Protein 3L7H (pdb70)

B-factor: mean 30.07, std 18.2, range [2.0, 117.47]

Structure (mmCIF, N/CA/C/O backbone):
data_3L7H
#
_entry.id   3L7H
#
_cell.length_a   56.218
_cell.length_b   58.693
_cell.length_c   65.095
_cell.angle_alpha   90.00
_cell.angle_beta   101.80
_cell.angle_gamma   90.00
#
_symmetry.space_group_name_H-M   'P 1 21 1'
#
loop_
_entity.id
_entity.type
_entity.pdbx_description
1 polymer RE64145p
2 water water
#
loop_
_atom_site.group_PDB
_atom_site.id
_atom_site.type_symbol
_atom_site.label_atom_id
_atom_site.label_alt_id
_atom_site.label_comp_id
_atom_site.label_asym_id
_atom_site.label_entity_id
_atom_site.label_seq_id
_atom_site.pdbx_PDB_ins_code
_atom_site.Cartn_x
_atom_site.Cartn_y
_atom_site.Cartn_z
_atom_site.occupancy
_atom_site.B_iso_or_equiv
_atom_site.auth_seq_id
_atom_site.auth_comp_id
_atom_site.auth_asym_id
_atom_site.auth_atom_id
_atom_site.pdbx_PDB_model_num
ATOM 1 N N . LEU A 1 9 ? 35.619 11.988 58.463 1.00 46.03 9 LEU A N 1
ATOM 2 C CA . LEU A 1 9 ? 34.604 11.415 59.425 1.00 72.42 9 LEU A CA 1
ATOM 3 C C . LEU A 1 9 ? 35.229 10.644 60.583 1.00 77.83 9 LEU A C 1
ATOM 4 O O . LEU A 1 9 ? 34.930 10.912 61.741 1.00 65.72 9 LEU A O 1
ATOM 9 N N . LYS A 1 10 ? 36.067 9.662 60.276 1.00 89.28 10 LYS A N 1
ATOM 10 C CA . LYS A 1 10 ? 36.854 9.000 61.312 1.00 45.82 10 LYS A CA 1
ATOM 11 C C . LYS A 1 10 ? 37.903 10.007 61.758 1.00 69.12 10 LYS A C 1
ATOM 12 O O . LYS A 1 10 ? 38.313 10.046 62.924 1.00 49.26 10 LYS A O 1
ATOM 18 N N . ARG A 1 11 ? 38.318 10.839 60.812 1.00 48.33 11 ARG A N 1
ATOM 19 C CA . ARG A 1 11 ? 39.358 11.806 61.084 1.00 67.49 11 ARG A CA 1
ATOM 20 C C . ARG A 1 11 ? 38.790 12.993 61.859 1.00 64.41 11 ARG A C 1
ATOM 21 O O . ARG A 1 11 ? 39.478 13.565 62.701 1.00 62.59 11 ARG A O 1
ATOM 29 N N . ILE A 1 12 ? 37.533 13.346 61.582 1.00 62.15 12 ILE A N 1
ATOM 30 C CA . ILE A 1 12 ? 36.772 14.275 62.440 1.00 39.11 12 ILE A CA 1
ATOM 31 C C . ILE A 1 12 ? 36.709 13.797 63.895 1.00 26.96 12 ILE A C 1
ATOM 32 O O . ILE A 1 12 ? 36.938 14.587 64.806 1.00 37.65 12 ILE A O 1
ATOM 37 N N . GLN A 1 13 ? 36.434 12.505 64.103 1.00 32.32 13 GLN A N 1
ATOM 38 C CA . GLN A 1 13 ? 36.212 11.959 65.453 1.00 46.35 13 GLN A CA 1
ATOM 39 C C . GLN A 1 13 ? 37.471 11.920 66.298 1.00 45.97 13 GLN A C 1
ATOM 40 O O . GLN A 1 13 ? 37.418 11.987 67.512 1.00 56.07 13 GLN A O 1
ATOM 46 N N . SER A 1 14 ? 38.597 11.814 65.613 1.00 35.84 14 SER A N 1
ATOM 47 C CA . SER A 1 14 ? 39.909 11.638 66.185 1.00 46.54 14 SER A CA 1
ATOM 48 C C . SER A 1 14 ? 40.697 12.957 66.254 1.00 27.91 14 SER A C 1
ATOM 49 O O . SER A 1 14 ? 41.910 12.921 66.362 1.00 33.79 14 SER A O 1
ATOM 52 N N . HIS A 1 15 ? 39.994 14.073 66.054 1.00 26.77 15 HIS A N 1
ATOM 53 C CA A HIS A 1 15 ? 40.551 15.393 66.219 0.50 23.41 15 HIS A CA 1
ATOM 54 C CA B HIS A 1 15 ? 40.510 15.432 66.233 0.50 27.06 15 HIS A CA 1
ATOM 55 C C . HIS A 1 15 ? 40.445 15.743 67.726 1.00 23.28 15 HIS A C 1
ATOM 56 O O . HIS A 1 15 ? 39.393 15.528 68.340 1.00 23.40 15 HIS A O 1
ATOM 69 N N . LYS A 1 16 ? 41.500 16.292 68.315 1.00 23.41 16 LYS A N 1
ATOM 70 C CA . LYS A 1 16 ? 41.424 16.741 69.715 1.00 23.08 16 LYS A CA 1
ATOM 71 C C . LYS A 1 16 ? 40.155 17.572 70.091 1.00 21.36 16 LYS A C 1
ATOM 72 O O . LYS A 1 16 ? 39.682 18.420 69.306 1.00 22.61 16 LYS A O 1
ATOM 78 N N . GLY A 1 17 ? 39.609 17.322 71.278 1.00 25.69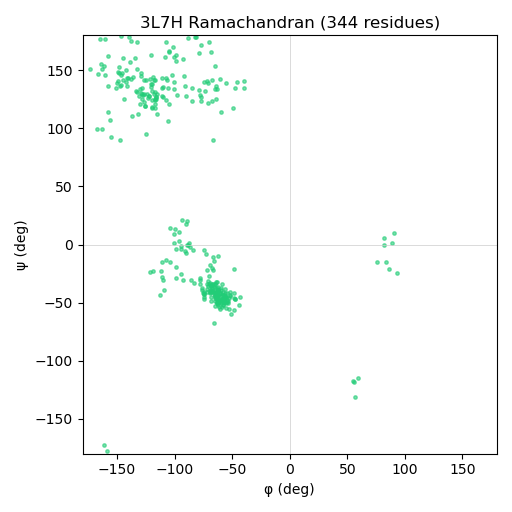 17 GLY A N 1
ATOM 79 C CA . GLY A 1 17 ? 38.492 18.132 71.783 1.00 20.13 17 GLY A CA 1
ATOM 80 C C . GLY A 1 17 ? 37.168 17.646 71.239 1.00 28.56 17 GLY A C 1
ATOM 81 O O . GLY A 1 17 ? 36.144 17.967 71.804 1.00 20.78 17 GLY A O 1
ATOM 82 N N . VAL A 1 18 ? 37.156 16.817 70.202 1.00 24.19 18 VAL A N 1
ATOM 83 C CA . VAL A 1 18 ? 35.824 16.361 69.671 1.00 19.32 18 VAL A CA 1
ATOM 84 C C . VAL A 1 18 ? 35.222 15.280 70.559 1.00 39.08 18 VAL A C 1
ATOM 85 O O . VAL A 1 18 ? 35.820 14.209 70.772 1.00 34.24 18 VAL A O 1
ATOM 89 N N . VAL A 1 19 ? 34.009 15.565 71.031 1.00 20.20 19 VAL A N 1
ATOM 90 C CA . VAL A 1 19 ? 33.362 14.774 72.033 1.00 20.35 19 VAL A CA 1
ATOM 91 C C . VAL A 1 19 ? 32.198 13.935 71.457 1.00 24.88 19 VAL A C 1
ATOM 92 O O . VAL A 1 19 ? 31.693 13.030 72.115 1.00 32.50 19 VAL A O 1
ATOM 96 N N . GLY A 1 20 ? 31.779 14.235 70.232 1.00 19.69 20 GLY A N 1
ATOM 97 C CA . GLY A 1 20 ? 30.592 13.554 69.655 1.00 19.53 20 GLY A CA 1
ATOM 98 C C . GLY A 1 20 ? 30.439 13.958 68.231 1.00 18.91 20 GLY A C 1
ATOM 99 O O . GLY A 1 20 ? 30.819 15.087 67.872 1.00 23.57 20 GLY A O 1
ATOM 100 N N . THR A 1 21 ? 29.865 13.062 67.418 1.00 19.16 21 THR A N 1
ATOM 101 C CA . THR A 1 21 ? 29.578 13.347 66.022 1.00 20.53 21 THR A CA 1
ATOM 102 C C . THR A 1 21 ? 28.333 12.596 65.597 1.00 25.41 21 THR A C 1
ATOM 103 O O . THR A 1 21 ? 28.028 11.522 66.103 1.00 24.08 21 THR A O 1
ATOM 107 N N . ILE A 1 22 ? 27.596 13.195 64.687 1.00 21.94 22 ILE A N 1
ATOM 108 C CA . ILE A 1 22 ? 26.410 12.557 64.216 1.00 21.61 22 ILE A CA 1
ATOM 109 C C . ILE A 1 22 ? 26.306 12.840 62.718 1.00 23.52 22 ILE A C 1
ATOM 110 O O . ILE A 1 22 ? 26.586 13.955 62.266 1.00 17.93 22 ILE A O 1
ATOM 115 N N . VAL A 1 23 ? 25.895 11.834 61.970 1.00 23.77 23 VAL A N 1
ATOM 116 C CA . VAL A 1 23 ? 25.678 12.005 60.534 1.00 19.00 23 VAL A CA 1
ATOM 117 C C . VAL A 1 23 ? 24.199 11.771 60.241 1.00 18.67 23 VAL A C 1
ATOM 118 O O . VAL A 1 23 ? 23.658 10.764 60.598 1.00 24.13 23 VAL A O 1
ATOM 122 N N . VAL A 1 24 ? 23.557 12.749 59.612 1.00 17.95 24 VAL A N 1
ATOM 123 C CA . VAL A 1 24 ? 22.147 12.742 59.405 1.00 17.45 24 VAL A CA 1
ATOM 124 C C . VAL A 1 24 ? 21.941 12.784 57.909 1.00 20.48 24 VAL A C 1
ATOM 125 O O . VAL A 1 24 ? 22.554 13.631 57.207 1.00 23.18 24 VAL A O 1
ATOM 129 N N . ASN A 1 25 ? 21.085 11.904 57.405 1.00 18.63 25 ASN A N 1
ATOM 130 C CA . ASN A 1 25 ? 20.627 11.962 55.986 1.00 19.68 25 ASN A CA 1
ATOM 131 C C . ASN A 1 25 ? 19.695 13.138 55.599 1.00 18.58 25 ASN A C 1
ATOM 132 O O . ASN A 1 25 ? 19.259 13.938 56.437 1.00 19.42 25 ASN A O 1
ATOM 137 N N . ASN A 1 26 ? 19.397 13.227 54.307 1.00 22.28 26 ASN A N 1
ATOM 138 C CA . ASN A 1 26 ? 18.679 14.389 53.774 1.00 24.13 26 ASN A CA 1
ATOM 139 C C . ASN A 1 26 ? 17.236 14.383 54.273 1.00 32.27 26 ASN A C 1
ATOM 140 O O . ASN A 1 26 ? 16.529 15.372 54.180 1.00 42.67 26 ASN A O 1
ATOM 145 N N . GLU A 1 27 ? 16.812 13.213 54.745 1.00 24.47 27 GLU A N 1
ATOM 146 C CA . GLU A 1 27 ? 15.471 13.020 55.301 1.00 24.01 27 GLU A CA 1
ATOM 147 C C . GLU A 1 27 ? 15.402 13.333 56.834 1.00 23.44 27 GLU A C 1
ATOM 148 O O . GLU A 1 27 ? 14.331 13.192 57.443 1.00 35.77 27 GLU A O 1
ATOM 154 N N . GLY A 1 28 ? 16.535 13.723 57.455 1.00 26.80 28 GLY A N 1
ATOM 155 C CA . GLY A 1 28 ? 16.577 14.053 58.928 1.00 20.80 28 GLY A CA 1
ATOM 156 C C . GLY A 1 28 ? 16.867 12.868 59.861 1.00 42.87 28 GLY A C 1
ATOM 157 O O . GLY A 1 28 ? 16.949 13.014 61.087 1.00 27.25 28 GLY A O 1
ATOM 158 N N . ILE A 1 29 ? 17.078 11.691 59.286 1.00 26.18 29 ILE A N 1
ATOM 159 C CA . ILE A 1 29 ? 17.312 10.436 60.051 1.00 23.14 29 ILE A CA 1
ATOM 160 C C . ILE A 1 29 ? 18.830 10.230 60.322 1.00 28.23 29 ILE A C 1
ATOM 161 O O . ILE A 1 29 ? 19.623 10.318 59.387 1.00 29.18 29 ILE A O 1
ATOM 166 N N . PRO A 1 30 ? 19.232 10.008 61.593 1.00 23.52 30 PRO A N 1
ATOM 167 C CA . PRO A 1 30 ? 20.663 9.757 61.878 1.00 25.67 30 PRO A CA 1
ATOM 168 C C . PRO A 1 30 ? 21.135 8.468 61.231 1.00 30.38 30 PRO A C 1
ATOM 169 O O . PRO A 1 30 ? 20.531 7.393 61.384 1.00 30.10 30 PRO A O 1
ATOM 173 N N . VAL A 1 31 ? 22.181 8.584 60.442 1.00 22.03 31 VAL A N 1
ATOM 174 C CA . VAL A 1 31 ? 22.775 7.391 59.813 1.00 38.23 31 VAL A CA 1
ATOM 175 C C . VAL A 1 31 ? 24.033 6.850 60.571 1.00 37.35 31 VAL A C 1
ATOM 176 O O . VAL A 1 31 ? 24.274 5.650 60.559 1.00 34.61 31 VAL A O 1
ATOM 180 N N . LYS A 1 32 ? 24.785 7.708 61.256 1.00 23.61 32 LYS A N 1
ATOM 181 C CA . LYS A 1 32 ? 25.810 7.278 62.217 1.00 32.03 32 LYS A CA 1
ATOM 182 C C . LYS A 1 32 ? 25.897 8.275 63.359 1.00 29.78 32 LYS A C 1
ATOM 183 O O . LYS A 1 32 ? 25.740 9.475 63.148 1.00 31.22 32 LYS A O 1
ATOM 189 N N . SER A 1 33 ? 26.173 7.775 64.558 1.00 29.38 33 SER A N 1
ATOM 190 C CA . SER A 1 33 ? 26.298 8.596 65.762 1.00 23.67 33 SER A CA 1
ATOM 191 C C . SER A 1 33 ? 27.306 7.940 66.722 1.00 29.76 33 SER A C 1
ATOM 192 O O . SER A 1 33 ? 27.351 6.708 66.843 1.00 26.85 33 SER A O 1
ATOM 195 N N . THR A 1 34 ? 28.136 8.736 67.382 1.00 35.66 34 THR A N 1
ATOM 196 C CA . THR A 1 34 ? 28.833 8.231 68.568 1.00 35.87 34 THR A CA 1
ATOM 197 C C . THR A 1 34 ? 28.014 8.423 69.815 1.00 38.83 34 THR A C 1
ATOM 198 O O . THR A 1 34 ? 28.475 8.119 70.893 1.00 31.82 34 THR A O 1
ATOM 202 N N . LEU A 1 35 ? 26.817 8.972 69.728 1.00 28.42 35 LEU A N 1
ATOM 203 C CA . LEU A 1 35 ? 26.091 9.163 71.001 1.00 23.97 35 LEU A CA 1
ATOM 204 C C . LEU A 1 35 ? 24.975 8.177 71.062 1.00 33.92 35 LEU A C 1
ATOM 205 O O . LEU A 1 35 ? 24.656 7.528 70.055 1.00 36.04 35 LEU A O 1
ATOM 210 N N . ASP A 1 36 ? 24.306 8.154 72.200 1.00 25.76 36 ASP A N 1
ATOM 211 C CA . ASP A 1 36 ? 23.230 7.213 72.402 1.00 34.18 36 ASP A CA 1
ATOM 212 C C . ASP A 1 36 ? 21.999 7.749 71.694 1.00 32.05 36 ASP A C 1
ATOM 213 O O . ASP A 1 36 ? 21.946 8.939 71.299 1.00 28.87 36 ASP A O 1
ATOM 218 N N . ASN A 1 37 ? 21.023 6.886 71.506 1.00 27.49 37 ASN A N 1
ATOM 219 C CA . ASN A 1 37 ? 19.928 7.242 70.573 1.00 26.18 37 ASN A CA 1
ATOM 220 C C . ASN A 1 37 ? 19.096 8.491 70.976 1.00 24.96 37 ASN A C 1
ATOM 221 O O . ASN A 1 37 ? 18.799 9.330 70.143 1.00 24.28 37 ASN A O 1
ATOM 226 N N . THR A 1 38 ? 18.688 8.584 72.247 1.00 28.92 38 THR A N 1
ATOM 227 C CA . THR A 1 38 ? 17.891 9.745 72.762 1.00 28.27 38 THR A CA 1
ATOM 228 C C . THR A 1 38 ? 18.665 11.094 72.580 1.00 23.67 38 THR A C 1
ATOM 229 O O . THR A 1 38 ? 18.156 12.054 72.026 1.00 31.96 38 THR A O 1
ATOM 233 N N . THR A 1 39 ? 19.913 11.121 73.024 1.00 25.34 39 THR A N 1
ATOM 234 C CA . THR A 1 39 ? 20.764 12.284 72.782 1.00 24.87 39 THR A CA 1
ATOM 235 C C . THR A 1 39 ? 20.925 12.585 71.300 1.00 20.46 39 THR A C 1
ATOM 236 O O . THR A 1 39 ? 20.911 13.751 70.876 1.00 22.54 39 THR A O 1
ATOM 240 N N . THR A 1 40 ? 21.165 11.531 70.512 1.00 20.87 40 THR A N 1
ATOM 241 C CA . THR A 1 40 ? 21.351 11.683 69.121 1.00 22.79 40 THR A CA 1
ATOM 242 C C . THR A 1 40 ? 20.101 12.353 68.508 1.00 26.51 40 THR A C 1
ATOM 243 O O . THR A 1 40 ? 20.249 13.295 67.762 1.00 21.02 40 THR A O 1
ATOM 247 N N . VAL A 1 41 ? 18.894 11.862 68.825 1.00 20.67 41 VAL A N 1
ATOM 248 C CA . VAL A 1 41 ? 17.606 12.477 68.319 1.00 21.48 41 VAL A CA 1
ATOM 249 C C . VAL A 1 41 ? 17.477 13.983 68.651 1.00 26.88 41 VAL A C 1
ATOM 250 O O . VAL A 1 41 ? 17.093 14.784 67.783 1.00 19.66 41 VAL A O 1
ATOM 254 N N . GLN A 1 42 ? 17.798 14.358 69.892 1.00 18.46 42 GLN A N 1
ATOM 255 C CA . GLN A 1 42 ? 17.768 15.790 70.329 1.00 17.55 42 GLN A CA 1
ATOM 256 C C . GLN A 1 42 ? 18.749 16.725 69.573 1.00 18.30 42 GLN A C 1
ATOM 257 O O . GLN A 1 42 ? 18.366 17.758 69.056 1.00 22.99 42 GLN A O 1
ATOM 263 N N . TYR A 1 43 ? 20.007 16.345 69.514 1.00 19.71 43 TYR A N 1
ATOM 264 C CA . TYR A 1 43 ? 21.000 17.112 68.754 1.00 27.86 43 TYR A CA 1
ATOM 265 C C . TYR A 1 43 ? 20.662 17.211 67.273 1.00 20.40 43 TYR A C 1
ATOM 266 O O . TYR A 1 43 ? 20.648 18.309 66.698 1.00 23.20 43 TYR A O 1
ATOM 275 N N . ALA A 1 44 ? 20.353 16.057 66.663 1.00 19.24 44 ALA A N 1
ATOM 276 C CA . ALA A 1 44 ? 20.011 15.999 65.252 1.00 17.72 44 ALA A CA 1
ATOM 277 C C . ALA A 1 44 ? 18.846 16.922 64.999 1.00 23.73 44 ALA A C 1
ATOM 278 O O . ALA A 1 44 ? 18.864 17.688 64.047 1.00 19.17 44 ALA A O 1
ATOM 280 N N . GLY A 1 45 ? 17.798 16.805 65.812 1.00 18.64 45 GLY A N 1
ATOM 281 C CA . GLY A 1 45 ? 16.543 17.501 65.466 1.00 14.46 45 GLY A CA 1
ATOM 282 C C . GLY A 1 45 ? 16.734 18.965 65.735 1.00 24.53 45 GLY A C 1
ATOM 283 O O . GLY A 1 45 ? 16.337 19.775 64.919 1.00 17.41 45 GLY A O 1
ATOM 284 N N . LEU A 1 46 ? 17.395 19.315 66.847 1.00 14.86 46 LEU A N 1
ATOM 285 C CA . LEU A 1 46 ? 17.609 20.790 67.193 1.00 12.90 46 LEU A CA 1
ATOM 286 C C . LEU A 1 46 ? 18.667 21.474 66.331 1.00 22.39 46 LEU A C 1
ATOM 287 O O . LEU A 1 46 ? 18.441 22.588 65.806 1.00 14.80 46 LEU A O 1
ATOM 292 N N . MET A 1 47 ? 19.816 20.819 66.126 1.00 14.09 47 MET A N 1
ATOM 293 C CA . MET A 1 47 ? 20.736 21.381 65.126 1.00 14.35 47 MET A CA 1
ATOM 294 C C . MET A 1 47 ? 20.137 21.484 63.770 1.00 15.47 47 MET A C 1
ATOM 295 O O . MET A 1 47 ? 20.510 22.388 63.023 1.00 18.42 47 MET A O 1
ATOM 300 N N . SER A 1 48 ? 19.257 20.557 63.368 1.00 21.71 48 SER A N 1
ATOM 301 C CA . SER A 1 48 ? 18.717 20.646 62.039 1.00 18.20 48 SER A CA 1
ATOM 302 C C . SER A 1 48 ? 17.817 21.845 61.905 1.00 19.07 48 SER A C 1
ATOM 303 O O . SER A 1 48 ? 17.744 22.466 60.826 1.00 14.08 48 SER A O 1
ATOM 306 N N . GLN A 1 49 ? 17.098 22.151 62.959 1.00 14.35 49 GLN A N 1
ATOM 307 C CA . GLN A 1 49 ? 16.199 23.323 62.929 1.00 15.84 49 GLN A CA 1
ATOM 308 C C . GLN A 1 49 ? 17.050 24.590 62.770 1.00 14.19 49 GLN A C 1
ATOM 309 O O . GLN A 1 49 ? 16.702 25.519 61.984 1.00 16.03 49 GLN A O 1
ATOM 315 N N . LEU A 1 50 ? 18.134 24.629 63.518 1.00 12.92 50 LEU A N 1
ATOM 316 C CA . LEU A 1 50 ? 19.045 25.771 63.489 1.00 13.13 50 LEU A CA 1
ATOM 317 C C . LEU A 1 50 ? 19.725 25.925 62.120 1.00 23.51 50 LEU A C 1
ATOM 318 O O . LEU A 1 50 ? 19.805 27.033 61.574 1.00 17.02 50 LEU A O 1
ATOM 323 N N . ALA A 1 51 ? 20.171 24.812 61.550 1.00 16.68 51 ALA A N 1
ATOM 324 C CA . ALA A 1 51 ? 20.782 24.820 60.245 1.00 12.16 51 ALA A CA 1
ATOM 325 C C . ALA A 1 51 ? 19.799 25.233 59.163 1.00 11.79 51 ALA A C 1
ATOM 326 O O . ALA A 1 51 ? 20.149 25.959 58.223 1.00 15.08 51 ALA A O 1
ATOM 328 N N . ASP A 1 52 ? 18.553 24.801 59.290 1.00 14.18 52 ASP A N 1
ATOM 329 C CA . ASP A 1 52 ? 17.571 25.169 58.324 1.00 12.21 52 ASP A CA 1
ATOM 330 C C . ASP A 1 52 ? 17.306 26.697 58.391 1.00 18.12 52 ASP A C 1
ATOM 331 O O . ASP A 1 52 ? 17.135 27.333 57.351 1.00 17.21 52 ASP A O 1
ATOM 336 N N . LYS A 1 53 ? 17.249 27.263 59.606 1.00 14.54 53 LYS A N 1
ATOM 337 C CA . LYS A 1 53 ? 17.080 28.738 59.810 1.00 14.59 53 LYS A CA 1
ATOM 338 C C . LYS A 1 53 ? 18.314 29.465 59.221 1.00 14.89 53 LYS A C 1
ATOM 339 O O . LYS A 1 53 ? 18.207 30.478 58.536 1.00 17.03 53 LYS A O 1
ATOM 345 N N . ALA A 1 54 ? 19.488 28.919 59.459 1.00 12.41 54 ALA A N 1
ATOM 346 C CA . ALA A 1 54 ? 20.714 29.556 58.930 1.00 14.85 54 ALA A CA 1
ATOM 347 C C . ALA A 1 54 ? 20.730 29.581 57.397 1.00 17.79 54 ALA A C 1
ATOM 348 O O . ALA A 1 54 ? 21.057 30.578 56.761 1.00 18.26 54 ALA A O 1
ATOM 350 N N . ARG A 1 55 ? 20.366 28.474 56.809 1.00 11.74 55 ARG A N 1
ATOM 351 C CA . ARG A 1 55 ? 20.273 28.314 55.340 1.00 12.95 55 ARG A CA 1
ATOM 352 C C . ARG A 1 55 ? 19.314 29.360 54.756 1.00 21.80 55 ARG A C 1
ATOM 353 O O . ARG A 1 55 ? 19.649 30.048 53.780 1.00 14.30 55 ARG A O 1
ATOM 361 N N . SER A 1 56 ? 18.116 29.494 55.321 1.00 15.47 56 SER A N 1
ATOM 362 C CA . SER A 1 56 ? 17.161 30.427 54.721 1.00 20.61 56 SER A CA 1
ATOM 363 C C . SER A 1 56 ? 17.643 31.889 55.007 1.00 17.93 56 SER A C 1
ATOM 364 O O . SER A 1 56 ? 17.418 32.777 54.197 1.00 16.33 56 SER A O 1
ATOM 367 N N . VAL A 1 57 ? 18.267 32.140 56.164 1.00 13.19 57 VAL A N 1
ATOM 368 C CA . VAL A 1 57 ? 18.831 33.506 56.410 1.00 16.26 57 VAL A CA 1
ATOM 369 C C . VAL A 1 57 ? 19.864 33.875 55.339 1.00 20.91 57 VAL A C 1
ATOM 370 O O . VAL A 1 57 ? 19.736 34.924 54.692 1.00 17.46 57 VAL A O 1
ATOM 374 N N . VAL A 1 58 ? 20.871 33.014 55.129 1.00 11.68 58 VAL A N 1
ATOM 375 C CA . VAL A 1 58 ? 21.801 33.190 53.986 1.00 11.54 58 VAL A CA 1
ATOM 376 C C . VAL A 1 58 ? 21.092 33.548 52.639 1.00 18.38 58 VAL A C 1
ATOM 377 O O . VAL A 1 58 ? 21.422 34.533 51.968 1.00 13.06 58 VAL A O 1
ATOM 381 N N . ARG A 1 59 ? 20.109 32.757 52.254 1.00 15.78 59 ARG A N 1
ATOM 382 C CA . ARG A 1 59 ? 19.401 32.961 50.987 1.00 24.81 59 ARG A CA 1
ATOM 383 C C . ARG A 1 59 ? 18.632 34.270 50.971 1.00 18.91 59 ARG A C 1
ATOM 384 O O . ARG A 1 59 ? 18.499 34.859 49.901 1.00 17.48 59 ARG A O 1
ATOM 392 N N . ASP A 1 60 ? 18.096 34.679 52.130 1.00 13.23 60 ASP A N 1
ATOM 393 C CA . ASP A 1 60 ? 17.295 35.919 52.198 1.00 20.57 60 ASP A CA 1
ATOM 394 C C . ASP A 1 60 ? 18.233 37.110 51.961 1.00 22.40 60 ASP A C 1
ATOM 395 O O . ASP A 1 60 ? 17.907 38.045 51.236 1.00 32.34 60 ASP A O 1
ATOM 400 N N . LEU A 1 61 ? 19.418 37.053 52.540 1.00 21.08 61 LEU A N 1
ATOM 401 C CA . LEU A 1 61 ? 20.407 38.121 52.319 1.00 17.82 61 LEU A CA 1
ATOM 402 C C . LEU A 1 61 ? 20.909 38.189 50.841 1.00 20.42 61 LEU A C 1
ATOM 403 O O . LEU A 1 61 ? 21.147 39.246 50.321 1.00 21.88 61 LEU A O 1
ATOM 408 N N . ASP A 1 62 ? 21.062 37.052 50.169 1.00 15.69 62 ASP A N 1
ATOM 409 C CA . ASP A 1 62 ? 21.606 37.023 48.787 1.00 16.39 62 ASP A CA 1
ATOM 410 C C . ASP A 1 62 ? 21.112 35.716 48.200 1.00 23.36 62 ASP A C 1
ATOM 411 O O . ASP A 1 62 ? 21.515 34.610 48.647 1.00 20.79 62 ASP A O 1
ATOM 416 N N . PRO A 1 63 ? 20.250 35.807 47.186 1.00 20.90 63 PRO A N 1
ATOM 417 C CA . PRO A 1 63 ? 19.702 34.536 46.732 1.00 27.00 63 PRO A CA 1
ATOM 418 C C . PRO A 1 63 ? 20.740 33.702 45.959 1.00 17.57 63 PRO A C 1
ATOM 419 O O . PRO A 1 63 ? 20.477 32.558 45.609 1.00 25.53 63 PRO A O 1
ATOM 423 N N . SER A 1 64 ? 21.887 34.272 45.671 1.00 18.18 64 SER A N 1
ATOM 424 C CA . SER A 1 64 ? 22.929 33.487 44.980 1.00 32.43 64 SER A CA 1
ATOM 425 C C . SER A 1 64 ? 23.938 32.851 45.963 1.00 24.21 64 SER A C 1
ATOM 426 O O . SER A 1 64 ? 24.885 32.173 45.543 1.00 32.50 64 SER A O 1
ATOM 429 N N . ASN A 1 65 ? 23.756 33.110 47.255 1.00 17.03 65 ASN A N 1
ATOM 430 C CA . ASN A 1 65 ? 24.693 32.642 48.261 1.00 16.86 65 ASN A CA 1
ATOM 431 C C . ASN A 1 65 ? 24.139 31.356 48.909 1.00 20.29 65 ASN A C 1
ATOM 432 O O . ASN A 1 65 ? 22.926 31.184 48.881 1.00 22.26 65 ASN A O 1
ATOM 437 N N . ASP A 1 66 ? 25.002 30.507 49.528 1.00 20.36 66 ASP A N 1
ATOM 438 C CA . ASP A 1 66 ? 24.548 29.274 50.242 1.00 14.61 66 ASP A CA 1
ATOM 439 C C . ASP A 1 66 ? 25.382 29.127 51.509 1.00 13.09 66 ASP A C 1
ATOM 440 O O . ASP A 1 66 ? 26.593 29.366 51.499 1.00 15.58 66 ASP A O 1
ATOM 445 N N . MET A 1 67 ? 24.737 28.658 52.583 1.00 12.22 67 MET A N 1
ATOM 446 C CA . MET A 1 67 ? 25.398 28.453 53.827 1.00 16.61 67 MET A CA 1
ATOM 447 C C . MET A 1 67 ? 26.299 27.238 53.623 1.00 16.83 67 MET A C 1
ATOM 448 O O . MET A 1 67 ? 25.915 26.248 52.977 1.00 17.40 67 MET A O 1
ATOM 453 N N . THR A 1 68 ? 27.488 27.301 54.185 1.00 18.81 68 THR A N 1
ATOM 454 C CA . THR A 1 68 ? 28.385 26.138 54.116 1.00 28.23 68 THR A CA 1
ATOM 455 C C . THR A 1 68 ? 28.751 25.552 55.506 1.00 25.68 68 THR A C 1
ATOM 456 O O . THR A 1 68 ? 29.160 24.394 55.642 1.00 24.54 68 THR A O 1
ATOM 460 N N . PHE A 1 69 ? 28.653 26.347 56.546 1.00 16.35 69 PHE A N 1
ATOM 461 C CA A PHE A 1 69 ? 28.985 25.850 57.858 0.40 20.30 69 PHE A CA 1
ATOM 462 C CA B PHE A 1 69 ? 29.062 25.869 57.896 0.60 25.16 69 PHE A CA 1
ATOM 463 C C . PHE A 1 69 ? 28.318 26.674 58.921 1.00 22.16 69 PHE A C 1
ATOM 464 O O . PHE A 1 69 ? 28.111 27.844 58.718 1.00 17.91 69 PHE A O 1
ATOM 479 N N . LEU A 1 70 ? 27.941 26.054 60.048 1.00 18.08 70 LEU A N 1
ATOM 480 C CA . LEU A 1 70 ? 27.431 26.818 61.126 1.00 16.14 70 LEU A CA 1
ATOM 481 C C . LEU A 1 70 ? 28.164 26.425 62.436 1.00 15.97 70 LEU A C 1
ATOM 482 O O . LEU A 1 70 ? 28.294 25.245 62.719 1.00 18.83 70 LEU A O 1
ATOM 487 N N . ARG A 1 71 ? 28.600 27.388 63.227 1.00 12.86 71 ARG A N 1
ATOM 488 C CA . ARG A 1 71 ? 29.267 27.052 64.503 1.00 11.63 71 ARG A CA 1
ATOM 489 C C . ARG A 1 71 ? 28.584 27.837 65.594 1.00 20.03 71 ARG A C 1
ATOM 490 O O . ARG A 1 71 ? 28.404 29.053 65.457 1.00 15.67 71 ARG A O 1
ATOM 498 N N . VAL A 1 72 ? 28.116 27.128 66.608 1.00 16.42 72 VAL A N 1
ATOM 499 C CA . VAL A 1 72 ? 27.522 27.736 67.773 1.00 10.05 72 VAL A CA 1
ATOM 500 C C . VAL A 1 72 ? 28.433 27.409 68.991 1.00 15.24 72 VAL A C 1
ATOM 501 O O . VAL A 1 72 ? 28.591 26.228 69.411 1.00 17.14 72 VAL A O 1
ATOM 505 N N . ARG A 1 73 ? 29.065 28.449 69.507 1.00 13.83 73 ARG A N 1
ATOM 506 C CA . ARG A 1 73 ? 29.860 28.387 70.748 1.00 15.17 73 ARG A CA 1
ATOM 507 C C . ARG A 1 73 ? 29.016 28.728 71.980 1.00 17.01 73 ARG A C 1
ATOM 508 O O . ARG A 1 73 ? 28.101 29.552 71.940 1.00 15.12 73 ARG A O 1
ATOM 516 N N . SER A 1 74 ? 29.311 28.072 73.093 1.00 12.50 74 SER A N 1
ATOM 517 C CA . SER A 1 74 ? 28.549 28.239 74.295 1.00 15.26 74 SER A CA 1
ATOM 518 C C . SER A 1 74 ? 29.559 28.075 75.394 1.00 27.34 74 SER A C 1
ATOM 519 O O . SER A 1 74 ? 30.757 27.808 75.158 1.00 15.15 74 SER A O 1
ATOM 522 N N . LYS A 1 75 ? 29.070 28.196 76.593 1.00 25.71 75 LYS A N 1
ATOM 523 C CA . LYS A 1 75 ? 29.917 28.061 77.797 1.00 17.30 75 LYS A CA 1
ATOM 524 C C . LYS A 1 75 ? 30.577 26.660 77.771 1.00 31.17 75 LYS A C 1
ATOM 525 O O . LYS A 1 75 ? 31.753 26.564 78.018 1.00 26.96 75 LYS A O 1
ATOM 531 N N . LYS A 1 76 ? 29.829 25.597 77.425 1.00 18.36 76 LYS A N 1
ATOM 532 C CA . LYS A 1 76 ? 30.314 24.235 77.662 1.00 21.65 76 LYS A CA 1
ATOM 533 C C . LYS A 1 76 ? 30.915 23.583 76.453 1.00 37.04 76 LYS A C 1
ATOM 534 O O . LYS A 1 76 ? 31.586 22.600 76.570 1.00 22.48 76 LYS A O 1
ATOM 540 N N . HIS A 1 77 ? 30.622 24.068 75.267 1.00 21.10 77 HIS A N 1
ATOM 541 C CA . HIS A 1 77 ? 31.142 23.409 74.057 1.00 20.13 77 HIS A CA 1
ATOM 542 C C . HIS A 1 77 ? 31.021 24.285 72.843 1.00 21.30 77 HIS A C 1
ATOM 543 O O . HIS A 1 77 ? 30.528 25.399 72.933 1.00 18.72 77 HIS A O 1
ATOM 550 N N . GLU A 1 78 ? 31.529 23.798 71.704 1.00 17.75 78 GLU A N 1
ATOM 551 C CA . GLU A 1 78 ? 31.146 24.358 70.455 1.00 18.13 78 GLU A CA 1
ATOM 552 C C . GLU A 1 78 ? 30.445 23.248 69.633 1.00 20.53 78 GLU A C 1
ATOM 553 O O . GLU A 1 78 ? 30.850 22.063 69.630 1.00 20.08 78 GLU A O 1
ATOM 559 N N . ILE A 1 79 ? 29.415 23.632 68.920 1.00 14.96 79 ILE A N 1
ATOM 560 C CA . ILE A 1 79 ? 28.750 22.693 67.997 1.00 13.90 79 ILE A CA 1
ATOM 561 C C . ILE A 1 79 ? 28.816 23.207 66.594 1.00 15.68 79 ILE A C 1
ATOM 562 O O . ILE A 1 79 ? 28.426 24.364 66.361 1.00 21.43 79 ILE A O 1
ATOM 567 N N . MET A 1 80 ? 29.363 22.368 65.697 1.00 14.34 80 MET A N 1
ATOM 568 C CA A MET A 1 80 ? 29.462 22.649 64.269 0.70 13.83 80 MET A CA 1
ATOM 569 C CA B MET A 1 80 ? 29.450 22.673 64.245 0.30 19.42 80 MET A CA 1
ATOM 570 C C . MET A 1 80 ? 28.463 21.803 63.472 1.00 26.38 80 MET A C 1
ATOM 571 O O . MET A 1 80 ? 28.297 20.609 63.755 1.00 23.21 80 MET A O 1
ATOM 580 N N . VAL A 1 81 ? 27.787 22.439 62.512 1.00 15.14 81 VAL A N 1
ATOM 581 C CA . VAL A 1 81 ? 26.933 21.736 61.521 1.00 13.45 81 VAL A CA 1
ATOM 582 C C . VAL A 1 81 ? 27.471 22.021 60.147 1.00 36.28 81 VAL A C 1
ATOM 583 O O . VAL A 1 81 ? 27.497 23.177 59.762 1.00 24.78 81 VAL A O 1
ATOM 587 N N . ALA A 1 82 ? 27.925 20.999 59.419 1.00 29.46 82 ALA A N 1
ATOM 588 C CA . ALA A 1 82 ? 28.339 21.212 58.035 1.00 33.67 82 ALA A CA 1
ATOM 589 C C . ALA A 1 82 ? 27.462 20.425 57.049 1.00 43.65 82 ALA A C 1
ATOM 590 O O . ALA A 1 82 ? 27.379 19.195 57.135 1.00 38.56 82 ALA A O 1
ATOM 592 N N . PRO A 1 83 ? 26.796 21.138 56.115 1.00 38.81 83 PRO A N 1
ATOM 593 C CA . PRO A 1 83 ? 26.130 20.509 54.989 1.00 35.77 83 PRO A CA 1
ATOM 594 C C . PRO A 1 83 ? 27.203 19.844 54.110 1.00 45.20 83 PRO A C 1
ATOM 595 O O . PRO A 1 83 ? 28.263 20.441 53.839 1.00 30.72 83 PRO A O 1
ATOM 599 N N . ASP A 1 84 ? 26.928 18.597 53.724 1.00 41.70 84 ASP A N 1
ATOM 600 C CA . ASP A 1 84 ? 27.830 17.767 52.916 1.00 64.49 84 ASP A CA 1
ATOM 601 C C . ASP A 1 84 ? 27.007 16.833 52.017 1.00 75.96 84 ASP A C 1
ATOM 602 O O . ASP A 1 84 ? 26.699 15.695 52.402 1.00 57.95 84 ASP A O 1
ATOM 607 N N . LYS A 1 85 ? 26.694 17.333 50.817 1.00 77.15 85 LYS A N 1
ATOM 608 C CA . LYS A 1 85 ? 26.037 16.589 49.733 1.00 82.89 85 LYS A CA 1
ATOM 609 C C . LYS A 1 85 ? 24.688 16.106 50.260 1.00 74.75 85 LYS A C 1
ATOM 610 O O . LYS A 1 85 ? 23.797 16.907 50.560 1.00 77.11 85 LYS A O 1
ATOM 616 N N . ASP A 1 86 ? 24.547 14.783 50.355 1.00 35.95 86 ASP A N 1
ATOM 617 C CA . ASP A 1 86 ? 23.308 14.159 50.836 1.00 51.64 86 ASP A CA 1
ATOM 618 C C . ASP A 1 86 ? 23.231 13.919 52.352 1.00 49.26 86 ASP A C 1
ATOM 619 O O . ASP A 1 86 ? 22.411 13.106 52.790 1.00 45.18 86 ASP A O 1
ATOM 624 N N . PHE A 1 87 ? 24.082 14.606 53.128 1.00 36.33 87 PHE A N 1
ATOM 625 C CA . PHE A 1 87 ? 24.177 14.448 54.618 1.00 29.27 87 PHE A CA 1
ATOM 626 C C . PHE A 1 87 ? 24.480 15.759 55.321 1.00 53.00 87 PHE A C 1
ATOM 627 O O . PHE A 1 87 ? 24.973 16.702 54.696 1.00 28.40 87 PHE A O 1
ATOM 635 N N . ILE A 1 88 ? 24.190 15.821 56.623 1.00 27.91 88 ILE A N 1
ATOM 636 C CA . ILE A 1 88 ? 24.695 16.904 57.421 1.00 29.52 88 ILE A CA 1
ATOM 637 C C . ILE A 1 88 ? 25.555 16.293 58.484 1.00 27.84 88 ILE A C 1
ATOM 638 O O . ILE A 1 88 ? 25.257 15.222 58.987 1.00 16.06 88 ILE A O 1
ATOM 643 N N . LEU A 1 89 ? 26.639 16.977 58.836 1.00 20.01 89 LEU A N 1
ATOM 644 C CA . LEU A 1 89 ? 27.500 16.493 59.843 1.00 17.04 89 LEU A CA 1
ATOM 645 C C . LEU A 1 89 ? 27.374 17.390 61.074 1.00 14.19 89 LEU A C 1
ATOM 646 O O . LEU A 1 89 ? 27.402 18.612 60.956 1.00 28.80 89 LEU A O 1
ATOM 651 N N . ILE A 1 90 ? 27.289 16.802 62.263 1.00 15.13 90 ILE A N 1
ATOM 652 C CA . ILE A 1 90 ? 27.130 17.550 63.491 1.00 15.83 90 ILE A CA 1
ATOM 653 C C . ILE A 1 90 ? 28.256 17.107 64.400 1.00 20.69 90 ILE A C 1
ATOM 654 O O . ILE A 1 90 ? 28.426 15.919 64.632 1.00 15.56 90 ILE A O 1
ATOM 659 N N . VAL A 1 91 ? 29.109 18.060 64.792 1.00 14.08 91 VAL A N 1
ATOM 660 C CA . VAL A 1 91 ? 30.267 17.761 65.630 1.00 18.07 91 VAL A CA 1
ATOM 661 C C . VAL A 1 91 ? 30.191 18.590 66.913 1.00 23.05 91 VAL A C 1
ATOM 662 O O . VAL A 1 91 ? 30.047 19.803 66.866 1.00 21.68 91 VAL A O 1
ATOM 666 N N . ILE A 1 92 ? 30.304 17.922 68.063 1.00 15.07 92 ILE A N 1
ATOM 667 C CA . ILE A 1 92 ? 30.354 18.614 69.359 1.00 18.48 92 ILE A CA 1
ATOM 668 C C . ILE A 1 92 ? 31.790 18.580 69.861 1.00 23.19 92 ILE A C 1
ATOM 669 O O . ILE A 1 92 ? 32.388 17.485 69.995 1.00 24.95 92 ILE A O 1
ATOM 674 N N . GLN A 1 93 ? 32.358 19.770 70.082 1.00 16.10 93 GLN A N 1
ATOM 675 C CA . GLN A 1 93 ? 33.777 19.881 70.481 1.00 15.74 93 GLN A CA 1
ATOM 676 C C . GLN A 1 93 ? 33.967 20.769 71.739 1.00 23.15 93 GLN A C 1
ATOM 677 O O . GLN A 1 93 ? 33.206 21.695 71.984 1.00 34.25 93 GLN A O 1
ATOM 683 N N . ASN A 1 94 ? 34.961 20.446 72.557 1.00 23.79 94 ASN A N 1
ATOM 684 C CA . ASN A 1 94 ? 35.313 21.225 73.794 1.00 24.52 94 ASN A CA 1
ATOM 685 C C . ASN A 1 94 ? 36.344 22.253 73.401 1.00 37.07 94 ASN A C 1
ATOM 686 O O . ASN A 1 94 ? 37.149 21.982 72.479 1.00 42.80 94 ASN A O 1
ATOM 691 N N . MET B 1 1 ? 9.202 -4.483 40.753 1.00 54.20 1 MET B N 1
ATOM 692 C CA . MET B 1 1 ? 9.033 -3.022 40.960 1.00 32.95 1 MET B CA 1
ATOM 693 C C . MET B 1 1 ? 7.739 -2.720 41.762 1.00 28.32 1 MET B C 1
ATOM 694 O O . MET B 1 1 ? 6.778 -3.521 41.760 1.00 27.72 1 MET B O 1
ATOM 699 N N . SER B 1 2 ? 7.720 -1.557 42.420 1.00 28.38 2 SER B N 1
ATOM 700 C CA . SER B 1 2 ? 6.569 -1.136 43.272 1.00 35.77 2 SER B CA 1
ATOM 701 C C . SER B 1 2 ? 5.208 -1.285 42.570 1.00 23.17 2 SER B C 1
ATOM 702 O O . SER B 1 2 ? 4.978 -0.611 41.579 1.00 28.57 2 SER B O 1
ATOM 705 N N . GLN B 1 3 ? 4.298 -2.143 43.085 1.00 22.49 3 GLN B N 1
ATOM 706 C CA . GLN B 1 3 ? 2.952 -2.324 42.471 1.00 28.28 3 GLN B CA 1
ATOM 707 C C . GLN B 1 3 ? 2.242 -0.977 42.426 1.00 37.75 3 GLN B C 1
ATOM 708 O O . GLN B 1 3 ? 1.620 -0.597 41.402 1.00 23.32 3 GLN B O 1
ATOM 714 N N . GLU B 1 4 ? 2.396 -0.209 43.513 1.00 32.00 4 GLU B N 1
ATOM 715 C CA . GLU B 1 4 ? 1.878 1.174 43.508 1.00 28.08 4 GLU B CA 1
ATOM 716 C C . GLU B 1 4 ? 2.265 2.000 42.281 1.00 20.19 4 GLU B C 1
ATOM 717 O O . GLU B 1 4 ? 1.387 2.524 41.592 1.00 32.47 4 GLU B O 1
ATOM 723 N N . VAL B 1 5 ? 3.569 2.120 42.014 1.00 32.33 5 VAL B N 1
ATOM 724 C CA . VAL B 1 5 ? 4.026 2.885 40.832 1.00 27.97 5 VAL B CA 1
ATOM 725 C C . VAL B 1 5 ? 3.559 2.242 39.516 1.00 24.93 5 VAL B C 1
ATOM 726 O O . VAL B 1 5 ? 3.178 2.946 38.596 1.00 32.53 5 VAL B O 1
ATOM 730 N N . GLU B 1 6 ? 3.609 0.917 39.428 1.00 27.71 6 GLU B N 1
ATOM 731 C CA . GLU B 1 6 ? 3.140 0.226 38.236 1.00 36.35 6 GLU B CA 1
ATOM 732 C C . GLU B 1 6 ? 1.624 0.388 37.975 1.00 39.20 6 GLU B C 1
ATOM 733 O O . GLU B 1 6 ? 1.207 0.384 36.813 1.00 28.50 6 GLU B O 1
ATOM 739 N N . GLU B 1 7 ? 0.805 0.497 39.038 1.00 35.42 7 GLU B N 1
ATOM 740 C CA . GLU B 1 7 ? -0.614 0.852 38.870 1.00 26.15 7 GLU B CA 1
ATOM 741 C C . GLU B 1 7 ? -0.775 2.246 38.294 1.00 46.69 7 GLU B C 1
ATOM 742 O O . GLU B 1 7 ? -1.572 2.460 37.368 1.00 38.92 7 GLU B O 1
ATOM 748 N N . THR B 1 8 ? -0.010 3.191 38.834 1.00 29.01 8 THR B N 1
ATOM 749 C CA . THR B 1 8 ? 0.025 4.539 38.280 1.00 21.83 8 THR B CA 1
ATOM 750 C C . THR B 1 8 ? 0.429 4.553 36.784 1.00 26.52 8 THR B C 1
ATOM 751 O O . THR B 1 8 ? -0.185 5.258 35.934 1.00 28.89 8 THR B O 1
ATOM 755 N N . LEU B 1 9 ? 1.479 3.791 36.492 1.00 30.22 9 LEU B N 1
ATOM 756 C CA . LEU B 1 9 ? 2.053 3.680 35.146 1.00 35.85 9 LEU B CA 1
ATOM 757 C C . LEU B 1 9 ? 0.987 3.137 34.184 1.00 28.29 9 LEU B C 1
ATOM 758 O O . LEU B 1 9 ? 0.692 3.798 33.170 1.00 34.79 9 LEU B O 1
ATOM 763 N N . LYS B 1 10 ? 0.409 1.968 34.517 1.00 33.73 10 LYS B N 1
ATOM 764 C CA . LYS B 1 10 ? -0.769 1.408 33.817 1.00 53.79 10 LYS B CA 1
ATOM 765 C C . LYS B 1 10 ? -1.908 2.407 33.591 1.00 36.60 10 LYS B C 1
ATOM 766 O O . LYS B 1 10 ? -2.398 2.480 32.478 1.00 35.39 10 LYS B O 1
ATOM 772 N N . ARG B 1 11 ? -2.310 3.179 34.596 1.00 36.85 11 ARG B N 1
ATOM 773 C CA . ARG B 1 11 ? -3.342 4.232 34.352 1.00 32.79 11 ARG B CA 1
ATOM 774 C C . ARG B 1 11 ? -2.846 5.254 33.321 1.00 33.54 11 ARG B C 1
ATOM 775 O O . ARG B 1 11 ? -3.584 5.668 32.426 1.00 23.52 11 ARG B O 1
ATOM 783 N N . ILE B 1 12 ? -1.588 5.664 33.442 1.00 25.82 12 ILE B N 1
ATOM 784 C CA . ILE B 1 12 ? -1.039 6.596 32.444 1.00 29.69 12 ILE B CA 1
ATOM 785 C C . ILE B 1 12 ? -1.015 5.969 31.043 1.00 32.78 12 ILE B C 1
ATOM 786 O O . ILE B 1 12 ? -1.385 6.634 30.052 1.00 33.22 12 ILE B O 1
ATOM 791 N N . GLN B 1 13 ? -0.687 4.686 30.963 1.00 32.15 13 GLN B N 1
ATOM 792 C CA . GLN B 1 13 ? -0.550 4.023 29.658 1.00 40.96 13 GLN B CA 1
ATOM 793 C C . GLN B 1 13 ? -1.861 3.874 28.884 1.00 38.40 13 GLN B C 1
ATOM 794 O O . GLN B 1 13 ? -1.839 3.687 27.670 1.00 29.10 13 GLN B O 1
ATOM 800 N N . SER B 1 14 ? -2.987 3.948 29.578 1.00 24.05 14 SER B N 1
ATOM 801 C CA . SER B 1 14 ? -4.279 3.704 28.966 1.00 43.72 14 SER B CA 1
ATOM 802 C C . SER B 1 14 ? -4.992 5.025 28.746 1.00 28.69 14 SER B C 1
ATOM 803 O O . SER B 1 14 ? -6.182 5.025 28.529 1.00 30.23 14 SER B O 1
ATOM 806 N N . HIS B 1 15 ? -4.254 6.143 28.857 1.00 20.25 15 HIS B N 1
ATOM 807 C CA . HIS B 1 15 ? -4.791 7.469 28.557 1.00 27.99 15 HIS B CA 1
ATOM 808 C C . HIS B 1 15 ? -4.658 7.735 27.038 1.00 23.31 15 HIS B C 1
ATOM 809 O O . HIS B 1 15 ? -3.604 7.481 26.452 1.00 23.68 15 HIS B O 1
ATOM 816 N N . LYS B 1 16 ? -5.719 8.256 26.431 1.00 18.99 16 LYS B N 1
ATOM 817 C CA . LYS B 1 16 ? -5.696 8.549 25.033 1.00 20.20 16 LYS B CA 1
ATOM 818 C C . LYS B 1 16 ? -4.510 9.462 24.742 1.00 36.29 16 LYS B C 1
ATOM 819 O O . LYS B 1 16 ? -4.222 10.369 25.489 1.00 21.23 16 LYS B O 1
ATOM 825 N N . GLY B 1 17 ? -3.806 9.224 23.656 1.00 19.72 17 GLY B N 1
ATOM 826 C CA . GLY B 1 17 ? -2.636 10.074 23.361 1.00 16.91 17 GLY B CA 1
ATOM 827 C C . GLY B 1 17 ? -1.291 9.579 23.864 1.00 19.20 17 GLY B C 1
ATOM 828 O O . GLY B 1 17 ? -0.259 9.951 23.329 1.00 21.39 17 GLY B O 1
ATOM 829 N N . VAL B 1 18 ? -1.260 8.757 24.905 1.00 16.16 18 VAL B N 1
ATOM 830 C CA . VAL B 1 18 ? 0.059 8.247 25.393 1.00 15.45 18 VAL B CA 1
ATOM 831 C C . VAL B 1 18 ? 0.619 7.259 24.403 1.00 27.29 18 VAL B C 1
ATOM 832 O O . VAL B 1 18 ? -0.028 6.241 24.127 1.00 21.52 18 VAL B O 1
ATOM 836 N N . VAL B 1 19 ? 1.815 7.520 23.869 1.00 18.99 19 VAL B N 1
ATOM 837 C CA . VAL B 1 19 ? 2.374 6.589 22.874 1.00 22.61 19 VAL B CA 1
ATOM 838 C C . VAL B 1 19 ? 3.502 5.681 23.446 1.00 29.26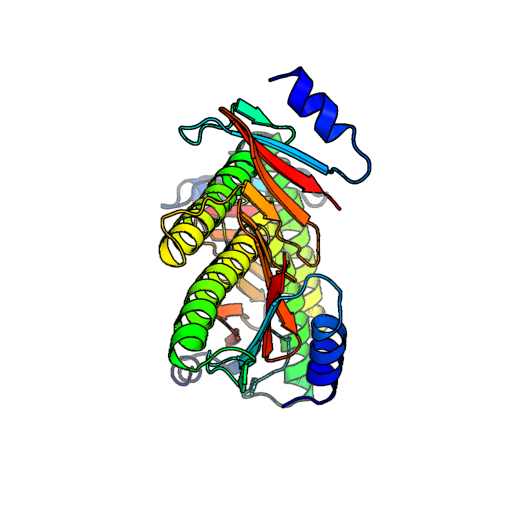 19 VAL B C 1
ATOM 839 O O . VAL B 1 19 ? 3.857 4.684 22.846 1.00 23.51 19 VAL B O 1
ATOM 843 N N . GLY B 1 20 ? 4.061 6.013 24.616 1.00 16.07 20 GLY B N 1
ATOM 844 C CA . GLY B 1 20 ? 5.185 5.217 25.140 1.00 14.90 20 GLY B CA 1
ATOM 845 C C . GLY B 1 20 ? 5.414 5.548 26.550 1.00 16.28 20 GLY B C 1
ATOM 846 O O . GLY B 1 20 ? 5.202 6.691 26.954 1.00 18.56 20 GLY B O 1
ATOM 847 N N . THR B 1 21 ? 5.829 4.573 27.329 1.00 14.58 21 THR B N 1
ATOM 848 C CA . THR B 1 21 ? 6.300 4.903 28.738 1.00 17.34 21 THR B CA 1
ATOM 849 C C . THR B 1 21 ? 7.514 4.119 29.095 1.00 22.74 21 THR B C 1
ATOM 850 O O . THR B 1 21 ? 7.754 3.048 28.525 1.00 22.99 21 THR B O 1
ATOM 854 N N . ILE B 1 22 ? 8.262 4.637 30.060 1.00 16.34 22 ILE B N 1
ATOM 855 C CA . ILE B 1 22 ? 9.407 3.957 30.554 1.00 13.99 22 ILE B CA 1
ATOM 856 C C . ILE B 1 22 ? 9.489 4.250 32.004 1.00 13.83 22 ILE B C 1
ATOM 857 O O . ILE B 1 22 ? 9.269 5.377 32.471 1.00 20.69 22 ILE B O 1
ATOM 862 N N . VAL B 1 23 ? 9.880 3.241 32.737 1.00 14.39 23 VAL B N 1
ATOM 863 C CA . VAL B 1 23 ? 10.205 3.414 34.144 1.00 15.36 23 VAL B CA 1
ATOM 864 C C . VAL B 1 23 ? 11.684 3.099 34.459 1.00 14.62 23 VAL B C 1
ATOM 865 O O . VAL B 1 23 ? 12.201 2.081 34.072 1.00 15.50 23 VAL B O 1
ATOM 869 N N . VAL B 1 24 ? 12.335 4.001 35.179 1.00 14.25 24 VAL B N 1
ATOM 870 C CA . VAL B 1 24 ? 13.758 3.874 35.387 1.00 14.49 24 VAL B CA 1
ATOM 871 C C . VAL B 1 24 ? 13.953 3.801 36.908 1.00 15.32 24 VAL B C 1
ATOM 872 O O . VAL B 1 24 ? 13.275 4.521 37.634 1.00 16.42 24 VAL B O 1
ATOM 876 N N . ASN B 1 25 ? 14.893 2.986 37.403 1.00 18.66 25 ASN B N 1
ATOM 877 C CA . ASN B 1 25 ? 15.176 2.991 38.827 1.00 16.08 25 ASN B CA 1
ATOM 878 C C . ASN B 1 25 ? 16.145 4.142 39.217 1.00 22.03 25 ASN B C 1
ATOM 879 O O . ASN B 1 25 ? 16.620 4.945 38.397 1.00 17.07 25 ASN B O 1
ATOM 884 N N . ASN B 1 26 ? 16.445 4.256 40.486 1.00 19.45 26 ASN B N 1
ATOM 885 C CA . ASN B 1 26 ? 17.268 5.408 40.914 1.00 24.53 26 ASN B CA 1
ATOM 886 C C . ASN B 1 26 ? 18.741 5.309 40.559 1.00 35.28 26 ASN B C 1
ATOM 887 O O . ASN B 1 26 ? 19.472 6.220 40.864 1.00 29.75 26 ASN B O 1
ATOM 892 N N . GLU B 1 27 ? 19.190 4.185 39.984 1.00 27.01 27 GLU B N 1
ATOM 893 C CA . GLU B 1 27 ? 20.525 4.114 39.370 1.00 27.61 27 GLU B CA 1
ATOM 894 C C . GLU B 1 27 ? 20.491 4.344 37.890 1.00 33.32 27 GLU B C 1
ATOM 895 O O . GLU B 1 27 ? 21.470 4.060 37.210 1.00 39.18 27 GLU B O 1
ATOM 901 N N . GLY B 1 28 ? 19.344 4.797 37.369 1.00 29.73 28 GLY B N 1
ATOM 902 C CA . GLY B 1 28 ? 19.221 5.097 35.960 1.00 18.04 28 GLY B CA 1
ATOM 903 C C . GLY B 1 28 ? 18.948 3.923 35.016 1.00 30.37 28 GLY B C 1
ATOM 904 O O . GLY B 1 28 ? 18.759 4.119 33.813 1.00 29.04 28 GLY B O 1
ATOM 905 N N . ILE B 1 29 ? 18.846 2.710 35.558 1.00 29.42 29 ILE B N 1
ATOM 906 C CA . ILE B 1 29 ? 18.562 1.483 34.776 1.00 16.93 29 ILE B CA 1
ATOM 907 C C . ILE B 1 29 ? 17.019 1.412 34.431 1.00 21.42 29 ILE B C 1
ATOM 908 O O . ILE B 1 29 ? 16.185 1.561 35.324 1.00 18.52 29 ILE B O 1
ATOM 913 N N . PRO B 1 30 ? 16.647 1.209 33.140 1.00 16.33 30 PRO B N 1
ATOM 914 C CA . PRO B 1 30 ? 15.260 1.016 32.804 1.00 18.29 30 PRO B CA 1
ATOM 915 C C . PRO B 1 30 ? 14.721 -0.252 33.461 1.00 38.95 30 PRO B C 1
ATOM 916 O O . PRO B 1 30 ? 15.393 -1.273 33.421 1.00 20.78 30 PRO B O 1
ATOM 920 N N . VAL B 1 31 ? 13.544 -0.201 34.084 1.00 21.23 31 VAL B N 1
ATOM 921 C CA . VAL B 1 31 ? 12.965 -1.434 34.675 1.00 17.78 31 VAL B CA 1
ATOM 922 C C . VAL B 1 31 ? 11.694 -1.903 33.925 1.00 32.03 31 VAL B C 1
ATOM 923 O O . VAL B 1 31 ? 11.384 -3.059 33.914 1.00 27.55 31 VAL B O 1
ATOM 927 N N . LYS B 1 32 ? 11.014 -0.999 33.227 1.00 17.15 32 LYS B N 1
ATOM 928 C CA . LYS B 1 32 ? 9.923 -1.343 32.355 1.00 21.53 32 LYS B CA 1
ATOM 929 C C . LYS B 1 32 ? 9.976 -0.384 31.197 1.00 16.76 32 LYS B C 1
ATOM 930 O O . LYS B 1 32 ? 10.285 0.776 31.384 1.00 23.64 32 LYS B O 1
ATOM 936 N N . SER B 1 33 ? 9.581 -0.819 30.026 1.00 17.04 33 SER B N 1
ATOM 937 C CA . SER B 1 33 ? 9.534 0.072 28.897 1.00 23.08 33 SER B CA 1
ATOM 938 C C . SER B 1 33 ? 8.660 -0.563 27.821 1.00 28.45 33 SER B C 1
ATOM 939 O O . SER B 1 33 ? 8.614 -1.761 27.670 1.00 23.95 33 SER B O 1
ATOM 942 N N . THR B 1 34 ? 8.020 0.259 27.021 1.00 25.26 34 THR B N 1
ATOM 943 C CA . THR B 1 34 ? 7.153 -0.225 25.963 1.00 19.33 34 THR B CA 1
ATOM 944 C C . THR B 1 34 ? 7.964 -0.126 24.687 1.00 23.23 34 THR B C 1
ATOM 945 O O . THR B 1 34 ? 7.456 -0.388 23.616 1.00 30.91 34 THR B O 1
ATOM 949 N N . LEU B 1 35 ? 9.207 0.329 24.806 1.00 19.45 35 LEU B N 1
ATOM 950 C CA . LEU B 1 35 ? 10.035 0.606 23.598 1.00 18.34 35 LEU B CA 1
ATOM 951 C C . LEU B 1 35 ? 11.075 -0.470 23.538 1.00 18.02 35 LEU B C 1
ATOM 952 O O . LEU B 1 35 ? 11.331 -1.090 24.553 1.00 24.51 35 LEU B O 1
ATOM 957 N N . ASP B 1 36 ? 11.698 -0.678 22.393 1.00 20.71 36 ASP B N 1
ATOM 958 C CA . ASP B 1 36 ? 12.769 -1.677 22.288 1.00 21.89 36 ASP B CA 1
ATOM 959 C C . ASP B 1 36 ? 13.975 -1.171 23.095 1.00 21.56 36 ASP B C 1
ATOM 960 O O . ASP B 1 36 ? 13.987 0.001 23.470 1.00 19.22 36 ASP B O 1
ATOM 965 N N . ASN B 1 37 ? 14.955 -2.035 23.386 1.00 19.55 37 ASN B N 1
ATOM 966 C CA . ASN B 1 37 ? 16.036 -1.682 24.347 1.00 32.28 37 ASN B CA 1
ATOM 967 C C . ASN B 1 37 ? 16.899 -0.496 23.955 1.00 18.68 37 ASN B C 1
ATOM 968 O O . ASN B 1 37 ? 17.148 0.379 24.786 1.00 23.13 37 ASN B O 1
ATOM 973 N N . THR B 1 38 ? 17.399 -0.432 22.726 1.00 24.20 38 THR B N 1
ATOM 974 C CA . THR B 1 38 ? 18.320 0.703 22.353 1.00 18.91 38 THR B CA 1
ATOM 975 C C . THR B 1 38 ? 17.554 2.068 22.340 1.00 25.00 38 THR B C 1
ATOM 976 O O . THR B 1 38 ? 18.099 3.115 22.700 1.00 18.18 38 THR B O 1
ATOM 980 N N . THR B 1 39 ? 16.289 2.055 21.956 1.00 19.60 39 THR B N 1
ATOM 981 C CA . THR B 1 39 ? 15.459 3.303 21.924 1.00 18.62 39 THR B CA 1
ATOM 982 C C . THR B 1 39 ? 15.267 3.748 23.371 1.00 17.58 39 THR B C 1
ATOM 983 O O . THR B 1 39 ? 15.350 4.933 23.662 1.00 19.99 39 THR B O 1
ATOM 987 N N . THR B 1 40 ? 15.046 2.784 24.256 1.00 24.09 40 THR B N 1
ATOM 988 C CA . THR B 1 40 ? 14.755 3.037 25.672 1.00 15.47 40 THR B CA 1
ATOM 989 C C . THR B 1 40 ? 15.981 3.683 26.317 1.00 15.22 40 THR B C 1
ATOM 990 O O . THR B 1 40 ? 15.846 4.615 27.086 1.00 17.76 40 THR B O 1
ATOM 994 N N . VAL B 1 41 ? 17.169 3.158 26.027 1.00 16.80 41 VAL B N 1
ATOM 995 C CA . VAL B 1 41 ? 18.416 3.710 26.565 1.00 15.88 41 VAL B CA 1
ATOM 996 C C . VAL B 1 41 ? 18.545 5.195 26.209 1.00 17.76 41 VAL B C 1
ATOM 997 O O . VAL B 1 41 ? 18.868 6.046 27.064 1.00 14.81 41 VAL B O 1
ATOM 1001 N N . GLN B 1 42 ? 18.237 5.503 24.938 1.00 19.18 42 GLN B N 1
ATOM 1002 C CA . GLN B 1 42 ? 18.343 6.871 24.422 1.00 14.92 42 GLN B CA 1
ATOM 1003 C C . GLN B 1 42 ? 17.351 7.845 25.111 1.00 17.74 42 GLN B C 1
ATOM 1004 O O . GLN B 1 42 ? 17.773 8.878 25.618 1.00 18.26 42 GLN B O 1
ATOM 1010 N N . TYR B 1 43 ? 16.052 7.517 25.148 1.00 17.47 43 TYR B N 1
ATOM 1011 C CA . TYR B 1 43 ? 15.064 8.355 25.861 1.00 26.10 43 TYR B CA 1
ATOM 1012 C C . TYR B 1 43 ? 15.332 8.385 27.374 1.00 18.67 43 TYR B C 1
ATOM 1013 O O . TYR B 1 43 ? 15.355 9.470 27.967 1.00 17.92 43 TYR B O 1
ATOM 1022 N N . ALA B 1 44 ? 15.590 7.213 27.968 1.00 21.67 44 ALA B N 1
ATOM 1023 C CA . ALA B 1 44 ? 15.878 7.130 29.436 1.00 16.08 44 ALA B CA 1
ATOM 1024 C C . ALA B 1 44 ? 16.972 8.035 29.764 1.00 19.40 44 ALA B C 1
ATOM 1025 O O . ALA B 1 44 ? 16.864 8.746 30.739 1.00 20.65 44 ALA B O 1
ATOM 1027 N N . GLY B 1 45 ? 18.086 7.974 29.013 1.00 26.41 45 GLY B N 1
ATOM 1028 C CA . GLY B 1 45 ? 19.265 8.712 29.439 1.00 15.91 45 GLY B CA 1
ATOM 1029 C C . GLY B 1 45 ? 19.136 10.214 29.213 1.00 13.51 45 GLY B C 1
ATOM 1030 O O . GLY B 1 45 ? 19.555 11.004 30.054 1.00 15.02 45 GLY B O 1
ATOM 1031 N N . LEU B 1 46 ? 18.612 10.602 28.059 1.00 12.89 46 LEU B N 1
ATOM 1032 C CA . LEU B 1 46 ? 18.477 12.041 27.739 1.00 12.53 46 LEU B CA 1
ATOM 1033 C C . LEU B 1 46 ? 17.433 12.658 28.634 1.00 12.83 46 LEU B C 1
ATOM 1034 O O . LEU B 1 46 ? 17.682 13.721 29.210 1.00 16.15 46 LEU B O 1
ATOM 1039 N N . MET B 1 47 ? 16.316 11.972 28.859 1.00 11.68 47 MET B N 1
ATOM 1040 C CA . MET B 1 47 ? 15.310 12.526 29.815 1.00 12.38 47 MET B CA 1
ATOM 1041 C C . MET B 1 47 ? 15.820 12.527 31.267 1.00 17.56 47 MET B C 1
ATOM 1042 O O . MET B 1 47 ? 15.492 13.424 32.040 1.00 16.51 47 MET B O 1
ATOM 1047 N N . SER B 1 48 ? 16.602 11.537 31.671 1.00 11.71 48 SER B N 1
ATOM 1048 C CA . SER B 1 48 ? 17.228 11.597 33.007 1.00 12.53 48 SER B CA 1
ATOM 1049 C C . SER B 1 48 ? 18.170 12.762 33.149 1.00 17.65 48 SER B C 1
ATOM 1050 O O . SER B 1 48 ? 18.286 13.344 34.232 1.00 12.37 48 SER B O 1
ATOM 1053 N N . GLN B 1 49 ? 18.915 13.043 32.091 1.00 12.19 49 GLN B N 1
ATOM 1054 C CA . GLN B 1 49 ? 19.790 14.210 32.093 1.00 17.21 49 GLN B CA 1
ATOM 1055 C C . GLN B 1 49 ? 18.967 15.474 32.351 1.00 11.88 49 GLN B C 1
ATOM 1056 O O . GLN B 1 49 ? 19.310 16.315 33.164 1.00 15.08 49 GLN B O 1
ATOM 1062 N N . LEU B 1 50 ? 17.919 15.655 31.566 1.00 12.52 50 LEU B N 1
ATOM 1063 C CA . LEU B 1 50 ? 17.045 16.790 31.695 1.00 13.95 50 LEU B CA 1
ATOM 1064 C C . LEU B 1 50 ? 16.339 16.858 33.027 1.00 18.79 50 LEU B C 1
ATOM 1065 O O . LEU B 1 50 ? 16.294 17.926 33.639 1.00 16.83 50 LEU B O 1
ATOM 1070 N N . ALA B 1 51 ? 15.818 15.723 33.519 1.00 13.61 51 ALA B N 1
ATOM 1071 C CA . ALA B 1 51 ? 15.295 15.673 34.905 1.00 12.55 51 ALA B CA 1
ATOM 1072 C C . ALA B 1 51 ? 16.307 16.082 35.989 1.00 12.62 51 ALA B C 1
ATOM 1073 O O . ALA B 1 51 ? 15.938 16.712 37.005 1.00 16.84 51 ALA B O 1
ATOM 1075 N N . ASP B 1 52 ? 17.581 15.691 35.812 1.00 14.36 52 ASP B N 1
ATOM 1076 C CA . ASP B 1 52 ? 18.630 15.993 36.745 1.00 16.02 52 ASP B CA 1
ATOM 1077 C C . ASP B 1 52 ? 18.844 17.526 36.728 1.00 16.83 52 ASP B C 1
ATOM 1078 O O . ASP B 1 52 ? 19.074 18.156 37.765 1.00 15.31 52 ASP B O 1
ATOM 1083 N N . LYS B 1 53 ? 18.812 18.113 35.549 1.00 17.71 53 LYS B N 1
ATOM 1084 C CA . LYS B 1 53 ? 19.034 19.556 35.428 1.00 16.88 53 LYS B CA 1
ATOM 1085 C C . LYS B 1 53 ? 17.830 20.308 36.040 1.00 11.82 53 LYS B C 1
ATOM 1086 O O . LYS B 1 53 ? 18.028 21.265 36.839 1.00 17.16 53 LYS B O 1
ATOM 1092 N N . ALA B 1 54 ? 16.608 19.800 35.782 1.00 12.15 54 ALA B N 1
ATOM 1093 C CA . ALA B 1 54 ? 15.393 20.322 36.437 1.00 15.46 54 ALA B CA 1
ATOM 1094 C C . ALA B 1 54 ? 15.444 20.279 37.948 1.00 19.02 54 ALA B C 1
ATOM 1095 O O . ALA B 1 54 ? 15.158 21.266 38.592 1.00 15.53 54 ALA B O 1
ATOM 1097 N N . ARG B 1 55 ? 15.869 19.158 38.510 1.00 19.45 55 ARG B N 1
ATOM 1098 C CA . ARG B 1 55 ? 16.071 19.044 39.961 1.00 20.80 55 ARG B CA 1
ATOM 1099 C C . ARG B 1 55 ? 17.075 20.049 40.531 1.00 16.49 55 ARG B C 1
ATOM 1100 O O . ARG B 1 55 ? 16.795 20.691 41.529 1.00 13.72 55 ARG B O 1
ATOM 1108 N N . SER B 1 56 ? 18.250 20.186 39.914 1.00 18.56 56 SER B N 1
ATOM 1109 C CA . SER B 1 56 ? 19.244 21.058 40.482 1.00 18.82 56 SER B CA 1
ATOM 1110 C C . SER B 1 56 ? 18.805 22.522 40.294 1.00 15.37 56 SER B C 1
ATOM 1111 O O . SER B 1 56 ? 18.980 23.340 41.237 1.00 20.36 56 SER B O 1
ATOM 1114 N N . VAL B 1 57 ? 18.197 22.859 39.144 1.00 13.52 57 VAL B N 1
ATOM 1115 C CA . VAL B 1 57 ? 17.669 24.247 38.958 1.00 13.12 57 VAL B CA 1
ATOM 1116 C C . VAL B 1 57 ? 16.658 24.621 40.046 1.00 21.89 57 VAL B C 1
ATOM 1117 O O . VAL B 1 57 ? 16.730 25.697 40.692 1.00 13.91 57 VAL B O 1
ATOM 1121 N N . VAL B 1 58 ? 15.730 23.725 40.310 1.00 12.87 58 VAL B N 1
ATOM 1122 C CA . VAL B 1 58 ? 14.807 23.963 41.418 1.00 13.50 58 VAL B CA 1
ATOM 1123 C C . VAL B 1 58 ? 15.480 24.175 42.792 1.00 13.99 58 VAL B C 1
ATOM 1124 O O . VAL B 1 58 ? 15.081 25.058 43.551 1.00 19.35 58 VAL B O 1
ATOM 1128 N N . ARG B 1 59 ? 16.468 23.365 43.101 1.00 19.51 59 ARG B N 1
ATOM 1129 C CA . ARG B 1 59 ? 17.191 23.492 44.374 1.00 21.27 59 ARG B CA 1
ATOM 1130 C C . ARG B 1 59 ? 18.062 24.736 44.433 1.00 15.84 59 ARG B C 1
ATOM 1131 O O . ARG B 1 59 ? 18.240 25.290 45.477 1.00 16.67 59 ARG B O 1
ATOM 1139 N N . ASP B 1 60 ? 18.621 25.110 43.272 1.00 19.68 60 ASP B N 1
ATOM 1140 C CA . ASP B 1 60 ? 19.446 26.308 43.094 1.00 19.82 60 ASP B CA 1
ATOM 1141 C C . ASP B 1 60 ? 18.594 27.511 43.343 1.00 19.17 60 ASP B C 1
ATOM 1142 O O . ASP B 1 60 ? 19.050 28.404 44.039 1.00 25.37 60 ASP B O 1
ATOM 1147 N N . LEU B 1 61 ? 17.344 27.502 42.839 1.00 15.52 61 LEU B N 1
ATOM 1148 C CA . LEU B 1 61 ? 16.402 28.594 43.125 1.00 21.64 61 LEU B CA 1
ATOM 1149 C C . LEU B 1 61 ? 15.868 28.644 44.546 1.00 24.94 61 LEU B C 1
ATOM 1150 O O . LEU B 1 61 ? 15.555 29.733 45.055 1.00 25.01 61 LEU B O 1
ATOM 1155 N N . ASP B 1 62 ? 15.656 27.471 45.145 1.00 18.15 62 ASP B N 1
ATOM 1156 C CA . ASP B 1 62 ? 15.143 27.376 46.538 1.00 16.95 62 ASP B CA 1
ATOM 1157 C C . ASP B 1 62 ? 15.569 26.019 47.100 1.00 21.88 62 ASP B C 1
ATOM 1158 O O . ASP B 1 62 ? 14.998 25.003 46.704 1.00 20.65 62 ASP B O 1
ATOM 1163 N N . PRO B 1 63 ? 16.570 25.999 48.030 1.00 24.61 63 PRO B N 1
ATOM 1164 C CA . PRO B 1 63 ? 17.190 24.758 48.510 1.00 33.62 63 PRO B CA 1
ATOM 1165 C C . PRO B 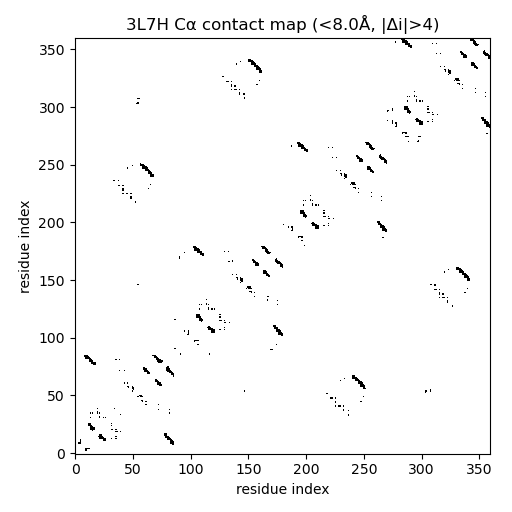1 63 ? 16.220 23.893 49.281 1.00 34.88 63 PRO B C 1
ATOM 1166 O O . PRO B 1 63 ? 16.524 22.721 49.490 1.00 34.89 63 PRO B O 1
ATOM 1170 N N . SER B 1 64 ? 15.070 24.468 49.669 1.00 20.57 64 SER B N 1
ATOM 1171 C CA . SER B 1 64 ? 14.012 23.725 50.443 1.00 27.92 64 SER B CA 1
ATOM 1172 C C . SER B 1 64 ? 12.890 23.223 49.529 1.00 34.67 64 SER B C 1
ATOM 1173 O O . SER B 1 64 ? 12.000 22.547 49.978 1.00 34.69 64 SER B O 1
ATOM 1176 N N . ASN B 1 65 ? 12.946 23.559 48.243 1.00 24.40 65 ASN B N 1
ATOM 1177 C CA . ASN B 1 65 ? 11.947 23.103 47.238 1.00 26.65 65 ASN B CA 1
ATOM 1178 C C . ASN B 1 65 ? 12.428 21.813 46.570 1.00 38.45 65 ASN B C 1
ATOM 1179 O O . ASN B 1 65 ? 13.633 21.514 46.616 1.00 24.09 65 ASN B O 1
ATOM 1184 N N . ASP B 1 66 ? 11.500 21.042 45.973 1.00 19.69 66 ASP B N 1
ATOM 1185 C CA . ASP B 1 66 ? 11.848 19.833 45.194 1.00 22.07 66 ASP B CA 1
ATOM 1186 C C . ASP B 1 66 ? 11.048 19.748 43.931 1.00 13.39 66 ASP B C 1
ATOM 1187 O O . ASP B 1 66 ? 9.893 20.110 43.940 1.00 19.29 66 ASP B O 1
ATOM 1192 N N . MET B 1 67 ? 11.650 19.280 42.822 1.00 13.04 67 MET B N 1
ATOM 1193 C CA . MET B 1 67 ? 10.952 19.157 41.567 1.00 17.49 67 MET B CA 1
ATOM 1194 C C . MET B 1 67 ? 9.966 18.002 41.697 1.00 19.49 67 MET B C 1
ATOM 1195 O O . MET B 1 67 ? 10.334 16.955 42.200 1.00 19.57 67 MET B O 1
ATOM 1200 N N . THR B 1 68 ? 8.763 18.160 41.164 1.00 22.73 68 THR B N 1
ATOM 1201 C CA . THR B 1 68 ? 7.807 17.019 41.047 1.00 26.24 68 THR B CA 1
ATOM 1202 C C . THR B 1 68 ? 7.498 16.449 39.614 1.00 22.60 68 THR B C 1
ATOM 1203 O O . THR B 1 68 ? 7.203 15.233 39.472 1.00 17.18 68 THR B O 1
ATOM 1207 N N . PHE B 1 69 ? 7.561 17.305 38.585 1.00 12.81 69 PHE B N 1
ATOM 1208 C CA A PHE B 1 69 ? 7.584 16.841 37.202 0.20 10.89 69 PHE B CA 1
ATOM 1209 C CA B PHE B 1 69 ? 7.284 16.966 37.157 0.80 16.78 69 PHE B CA 1
ATOM 1210 C C . PHE B 1 69 ? 8.070 17.946 36.296 1.00 14.04 69 PHE B C 1
ATOM 1211 O O . PHE B 1 69 ? 8.174 19.109 36.682 1.00 17.06 69 PHE B O 1
ATOM 1226 N N . LEU B 1 70 ? 8.507 17.521 35.110 1.00 18.45 70 LEU B N 1
ATOM 1227 C CA . LEU B 1 70 ? 8.989 18.409 34.088 1.00 13.40 70 LEU B CA 1
ATOM 1228 C C . LEU B 1 70 ? 8.162 17.964 32.851 1.00 23.99 70 LEU B C 1
ATOM 1229 O O . LEU B 1 70 ? 7.935 16.757 32.674 1.00 16.71 70 LEU B O 1
ATOM 1234 N N . ARG B 1 71 ? 7.597 18.910 32.074 1.00 17.35 71 ARG B N 1
ATOM 1235 C CA . ARG B 1 71 ? 6.948 18.589 30.816 1.00 16.33 71 ARG B CA 1
ATOM 1236 C C . ARG B 1 71 ? 7.628 19.361 29.747 1.00 15.16 71 ARG B C 1
ATOM 1237 O O . ARG B 1 71 ? 7.796 20.585 29.872 1.00 18.99 71 ARG B O 1
ATOM 1245 N N . VAL B 1 72 ? 8.051 18.670 28.702 1.00 13.25 72 VAL B N 1
ATOM 1246 C CA . VAL B 1 72 ? 8.684 19.370 27.600 1.00 10.26 72 VAL B CA 1
ATOM 1247 C C . VAL B 1 72 ? 7.855 19.122 26.346 1.00 11.58 72 VAL B C 1
ATOM 1248 O O . VAL B 1 72 ? 7.730 18.004 25.899 1.00 18.07 72 VAL B O 1
ATOM 1252 N N . ARG B 1 73 ? 7.312 20.193 25.775 1.00 14.76 73 ARG B N 1
ATOM 1253 C CA . ARG B 1 73 ? 6.471 20.074 24.582 1.00 17.04 73 ARG B CA 1
ATOM 1254 C C . ARG B 1 73 ? 7.307 20.490 23.396 1.00 19.08 73 ARG B C 1
ATOM 1255 O O . ARG B 1 73 ? 8.124 21.407 23.501 1.00 14.86 73 ARG B O 1
ATOM 1263 N N . SER B 1 74 ? 7.070 19.846 22.264 1.00 18.40 74 SER B N 1
ATOM 1264 C CA . SER B 1 74 ? 7.742 20.158 21.015 1.00 14.64 74 SER B CA 1
ATOM 1265 C C . SER B 1 74 ? 6.716 20.069 19.935 1.00 17.19 74 SER B C 1
ATOM 1266 O O . SER B 1 74 ? 5.540 19.720 20.159 1.00 18.00 74 SER B O 1
ATOM 1269 N N . LYS B 1 75 ? 7.148 20.358 18.723 1.00 30.36 75 LYS B N 1
ATOM 1270 C CA . LYS B 1 75 ? 6.270 20.299 17.578 1.00 35.77 75 LYS B CA 1
ATOM 1271 C C . LYS B 1 75 ? 5.581 18.955 17.533 1.00 36.62 75 LYS B C 1
ATOM 1272 O O . LYS B 1 75 ? 4.377 18.876 17.277 1.00 25.36 75 LYS B O 1
ATOM 1278 N N . LYS B 1 76 ? 6.352 17.899 17.786 1.00 17.75 76 LYS B N 1
ATOM 1279 C CA . LYS B 1 76 ? 5.867 16.521 17.531 1.00 30.12 76 LYS B CA 1
ATOM 1280 C C . LYS B 1 76 ? 5.212 15.803 18.693 1.00 22.97 76 LYS B C 1
ATOM 1281 O O . LYS B 1 76 ? 4.396 14.957 18.478 1.00 21.07 76 LYS B O 1
ATOM 1287 N N . HIS B 1 77 ? 5.597 16.080 19.935 1.00 21.52 77 HIS B N 1
ATOM 1288 C CA . HIS B 1 77 ? 5.039 15.317 21.043 1.00 18.59 77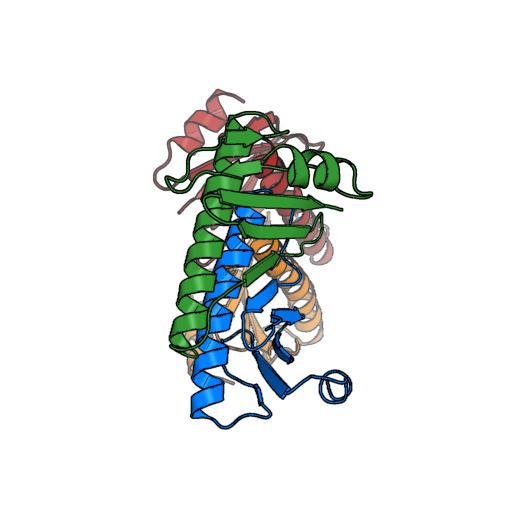 HIS B CA 1
ATOM 1289 C C . HIS B 1 77 ? 5.202 16.116 22.316 1.00 21.52 77 HIS B C 1
ATOM 1290 O O . HIS B 1 77 ? 5.642 17.280 22.313 1.00 19.04 77 HIS B O 1
ATOM 1297 N N . GLU B 1 78 ? 4.782 15.520 23.396 1.00 20.12 78 GLU B N 1
ATOM 1298 C CA . GLU B 1 78 ? 5.118 16.027 24.720 1.00 22.82 78 GLU B CA 1
ATOM 1299 C C . GLU B 1 78 ? 5.721 14.886 25.499 1.00 19.98 78 GLU B C 1
ATOM 1300 O O . GLU B 1 78 ? 5.249 13.724 25.380 1.00 16.52 78 GLU B O 1
ATOM 1306 N N . ILE B 1 79 ? 6.753 15.201 26.309 1.00 11.08 79 ILE B N 1
ATOM 1307 C CA . ILE B 1 79 ? 7.338 14.199 27.163 1.00 12.82 79 ILE B CA 1
ATOM 1308 C C . ILE B 1 79 ? 7.299 14.685 28.574 1.00 17.11 79 ILE B C 1
ATOM 1309 O O . ILE B 1 79 ? 7.664 15.836 28.845 1.00 17.30 79 ILE B O 1
ATOM 1314 N N . MET B 1 80 ? 6.787 13.834 29.468 1.00 14.72 80 MET B N 1
ATOM 1315 C CA . MET B 1 80 ? 6.801 14.124 30.886 1.00 18.91 80 MET B CA 1
ATOM 1316 C C . MET B 1 80 ? 7.824 13.257 31.597 1.00 19.99 80 MET B C 1
ATOM 1317 O O . MET B 1 80 ? 7.984 12.083 31.235 1.00 18.41 80 MET B O 1
ATOM 1322 N N . VAL B 1 81 ? 8.499 13.804 32.606 1.00 16.49 81 VAL B N 1
ATOM 1323 C CA . VAL B 1 81 ? 9.396 12.970 33.431 1.00 13.34 81 VAL B CA 1
ATOM 1324 C C . VAL B 1 81 ? 9.014 13.343 34.856 1.00 24.17 81 VAL B C 1
ATOM 1325 O O . VAL B 1 81 ? 8.866 14.525 35.155 1.00 16.66 81 VAL B O 1
ATOM 1329 N N . ALA B 1 82 ? 8.782 12.362 35.708 1.00 28.34 82 ALA B N 1
ATOM 1330 C CA . ALA B 1 82 ? 8.312 12.637 37.074 1.00 22.29 82 ALA B CA 1
ATOM 1331 C C . ALA B 1 82 ? 8.931 11.624 38.058 1.00 27.49 82 ALA B C 1
ATOM 1332 O O . ALA B 1 82 ? 8.748 10.436 37.841 1.00 22.72 82 ALA B O 1
ATOM 1334 N N . PRO B 1 83 ? 9.612 12.067 39.146 1.00 22.56 83 PRO B N 1
ATOM 1335 C CA . PRO B 1 83 ? 9.899 11.045 40.190 1.00 21.53 83 PRO B CA 1
ATOM 1336 C C . PRO B 1 83 ? 8.614 10.436 40.769 1.00 24.76 83 PRO B C 1
ATOM 1337 O O . PRO B 1 83 ? 7.618 11.132 40.920 1.00 25.41 83 PRO B O 1
ATOM 1341 N N . ASP B 1 84 ? 8.634 9.141 41.056 1.00 26.98 84 ASP B N 1
ATOM 1342 C CA . ASP B 1 84 ? 7.555 8.517 41.822 1.00 25.12 84 ASP B CA 1
ATOM 1343 C C . ASP B 1 84 ? 8.263 7.603 42.788 1.00 37.61 84 ASP B C 1
ATOM 1344 O O . ASP B 1 84 ? 8.832 6.601 42.373 1.00 15.78 84 ASP B O 1
ATOM 1349 N N . LYS B 1 85 ? 8.255 7.907 44.076 1.00 31.46 85 LYS B N 1
ATOM 1350 C CA . LYS B 1 85 ? 9.029 7.061 45.001 1.00 30.84 85 LYS B CA 1
ATOM 1351 C C . LYS B 1 85 ? 10.541 6.959 44.623 1.00 24.69 85 LYS B C 1
ATOM 1352 O O . LYS B 1 85 ? 11.177 7.989 44.391 1.00 30.19 85 LYS B O 1
ATOM 1358 N N . ASP B 1 86 ? 11.108 5.743 44.575 1.00 23.11 86 ASP B N 1
ATOM 1359 C CA . ASP B 1 86 ? 12.544 5.573 44.188 1.00 20.35 86 ASP B CA 1
ATOM 1360 C C . ASP B 1 86 ? 12.671 5.295 42.676 1.00 17.62 86 ASP B C 1
ATOM 1361 O O . ASP B 1 86 ? 13.657 4.712 42.200 1.00 25.14 86 ASP B O 1
ATOM 1366 N N . PHE B 1 87 ? 11.641 5.670 41.916 1.00 17.13 87 PHE B N 1
ATOM 1367 C CA . PHE B 1 87 ? 11.635 5.491 40.452 1.00 15.24 87 PHE B CA 1
ATOM 1368 C C . PHE B 1 87 ? 11.475 6.828 39.741 1.00 22.60 87 PHE B C 1
ATOM 1369 O O . PHE B 1 87 ? 11.002 7.823 40.317 1.00 23.07 87 PHE B O 1
ATOM 1377 N N . ILE B 1 88 ? 11.799 6.835 38.457 1.00 23.86 88 ILE B N 1
ATOM 1378 C CA . ILE B 1 88 ? 11.492 7.953 37.626 1.00 19.43 88 ILE B CA 1
ATOM 1379 C C . ILE B 1 88 ? 10.567 7.416 36.484 1.00 26.80 88 ILE B C 1
ATOM 1380 O O . ILE B 1 88 ? 10.850 6.388 35.854 1.00 20.88 88 ILE B O 1
ATOM 1385 N N . LEU B 1 89 ? 9.506 8.155 36.192 1.00 15.46 89 LEU B N 1
ATOM 1386 C CA . LEU B 1 89 ? 8.555 7.835 35.095 1.00 14.70 89 LEU B CA 1
ATOM 1387 C C . LEU B 1 89 ? 8.766 8.761 33.928 1.00 19.95 89 LEU B C 1
ATOM 1388 O O . LEU B 1 89 ? 8.895 9.961 34.128 1.00 19.79 89 LEU B O 1
ATOM 1393 N N . ILE B 1 90 ? 8.801 8.192 32.721 1.00 12.35 90 ILE B N 1
ATOM 1394 C CA . ILE B 1 90 ? 8.961 8.974 31.542 1.00 15.61 90 ILE B CA 1
ATOM 1395 C C . ILE B 1 90 ? 7.741 8.650 30.659 1.00 20.68 90 ILE B C 1
ATOM 1396 O O . ILE B 1 90 ? 7.462 7.493 30.364 1.00 14.40 90 ILE B O 1
ATOM 1401 N N . VAL B 1 91 ? 7.027 9.673 30.234 1.00 11.76 91 VAL B N 1
ATOM 1402 C CA . VAL B 1 91 ? 5.788 9.454 29.389 1.00 15.23 91 VAL B CA 1
ATOM 1403 C C . VAL B 1 91 ? 5.895 10.298 28.150 1.00 20.98 91 VAL B C 1
ATOM 1404 O O . VAL B 1 91 ? 6.181 11.496 28.225 1.00 23.47 91 VAL B O 1
ATOM 1408 N N . ILE B 1 92 ? 5.702 9.652 27.004 1.00 15.98 92 ILE B N 1
ATOM 1409 C CA . ILE B 1 92 ? 5.651 10.314 25.696 1.00 17.08 92 ILE B CA 1
ATOM 1410 C C . ILE B 1 92 ? 4.200 10.301 25.223 1.00 19.08 92 ILE B C 1
ATOM 1411 O O . ILE B 1 92 ? 3.561 9.233 25.180 1.00 16.82 92 ILE B O 1
ATOM 1416 N N . GLN B 1 93 ? 3.671 11.489 24.919 1.00 14.84 93 GLN B N 1
ATOM 1417 C CA . GLN B 1 93 ? 2.290 11.654 24.523 1.00 14.54 93 GLN B CA 1
ATOM 1418 C C . GLN B 1 93 ? 2.143 12.538 23.285 1.00 21.98 93 GLN B C 1
ATOM 1419 O O . GLN B 1 93 ? 3.018 13.412 23.015 1.00 19.19 93 GLN B O 1
ATOM 1425 N N . ASN B 1 94 ? 1.094 12.296 22.500 1.00 19.31 94 ASN B N 1
ATOM 1426 C CA A ASN B 1 94 ? 0.756 13.043 21.269 0.50 34.78 94 ASN B CA 1
ATOM 1427 C CA B ASN B 1 94 ? 0.979 13.092 21.272 0.50 32.81 94 ASN B CA 1
ATOM 1428 C C . ASN B 1 94 ? 0.439 14.507 21.492 1.00 53.23 94 ASN B C 1
ATOM 1429 O O . ASN B 1 94 ? 0.134 14.904 22.620 1.00 34.39 94 ASN B O 1
ATOM 1438 N N . VAL C 1 5 ? 31.075 50.021 72.825 1.00 53.59 5 VAL C N 1
ATOM 1439 C CA . VAL C 1 5 ? 31.088 50.635 71.463 1.00 90.82 5 VAL C CA 1
ATOM 1440 C C . VAL C 1 5 ? 32.539 50.879 70.999 1.00 98.26 5 VAL C C 1
ATOM 1441 O O . VAL C 1 5 ? 33.264 49.929 70.672 1.00 74.72 5 VAL C O 1
ATOM 1445 N N . GLU C 1 6 ? 32.957 52.148 71.023 1.00 56.08 6 GLU C N 1
ATOM 1446 C CA . GLU C 1 6 ? 34.133 52.620 70.289 1.00 89.27 6 GLU C CA 1
ATOM 1447 C C . GLU C 1 6 ? 35.382 51.694 70.349 1.00 89.31 6 GLU C C 1
ATOM 1448 O O . GLU C 1 6 ? 35.985 51.383 69.310 1.00 55.52 6 GLU C O 1
ATOM 1454 N N . GLU C 1 7 ? 35.701 51.214 71.555 1.00 101.44 7 GLU C N 1
ATOM 1455 C CA . GLU C 1 7 ? 36.913 50.421 71.854 1.00 94.62 7 GLU C CA 1
ATOM 1456 C C . GLU C 1 7 ? 37.001 49.077 71.120 1.00 84.29 7 GLU C C 1
ATOM 1457 O O . GLU C 1 7 ? 38.036 48.724 70.540 1.00 67.70 7 GLU C O 1
ATOM 1463 N N . THR C 1 8 ? 35.911 48.322 71.174 1.00 84.13 8 THR C N 1
ATOM 1464 C CA . THR C 1 8 ? 35.801 47.049 70.460 1.00 91.77 8 THR C CA 1
ATOM 1465 C C . THR C 1 8 ? 35.672 47.276 68.939 1.00 77.80 8 THR C C 1
ATOM 1466 O O . THR C 1 8 ? 36.301 46.565 68.151 1.00 52.24 8 THR C O 1
ATOM 1470 N N . LEU C 1 9 ? 34.887 48.293 68.553 1.00 82.04 9 LEU C N 1
ATOM 1471 C CA . LEU C 1 9 ? 34.397 48.481 67.170 1.00 32.44 9 LEU C CA 1
ATOM 1472 C C . LEU C 1 9 ? 35.469 48.784 66.145 1.00 45.01 9 LEU C C 1
ATOM 1473 O O . LEU C 1 9 ? 35.776 47.944 65.276 1.00 38.91 9 LEU C O 1
ATOM 1478 N N . LYS C 1 10 ? 36.069 49.967 66.279 1.00 62.48 10 LYS C N 1
ATOM 1479 C CA . LYS C 1 10 ? 37.163 50.369 65.416 1.00 44.37 10 LYS C CA 1
ATOM 1480 C C . LYS C 1 10 ? 38.199 49.278 65.320 1.00 44.72 10 LYS C C 1
ATOM 1481 O O . LYS C 1 10 ? 38.687 48.999 64.228 1.00 53.63 10 LYS C O 1
ATOM 1487 N N . ARG C 1 11 ? 38.513 48.641 66.444 1.00 39.10 11 ARG C N 1
ATOM 1488 C CA . ARG C 1 11 ? 39.458 47.509 66.409 1.00 60.91 11 ARG C CA 1
ATOM 1489 C C . ARG C 1 11 ? 38.961 46.375 65.458 1.00 45.52 11 ARG C C 1
ATOM 1490 O O . ARG C 1 11 ? 39.699 45.843 64.588 1.00 39.14 11 ARG C O 1
ATOM 1498 N N . ILE C 1 12 ? 37.689 46.039 65.592 1.00 42.58 12 ILE C N 1
ATOM 1499 C CA . ILE C 1 12 ? 37.111 44.979 64.753 1.00 37.04 12 ILE C CA 1
ATOM 1500 C C . ILE C 1 12 ? 37.107 45.377 63.271 1.00 31.45 12 ILE C C 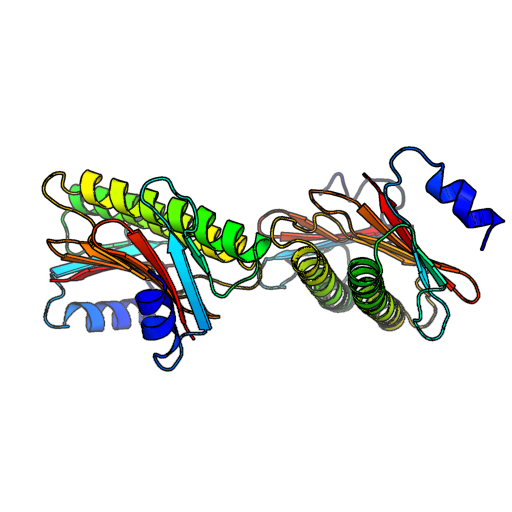1
ATOM 1501 O O . ILE C 1 12 ? 37.512 44.573 62.414 1.00 26.08 12 ILE C O 1
ATOM 1506 N N . GLN C 1 13 ? 36.718 46.621 62.968 1.00 29.03 13 GLN C N 1
ATOM 1507 C CA . GLN C 1 13 ? 36.568 47.059 61.562 1.00 37.18 13 GLN C CA 1
ATOM 1508 C C . GLN C 1 13 ? 37.914 47.210 60.892 1.00 37.09 13 GLN C C 1
ATOM 1509 O O . GLN C 1 13 ? 38.017 47.175 59.656 1.00 36.17 13 GLN C O 1
ATOM 1515 N N . SER C 1 14 ? 38.933 47.387 61.728 1.00 26.44 14 SER C N 1
ATOM 1516 C CA . SER C 1 14 ? 40.318 47.542 61.311 1.00 31.48 14 SER C CA 1
ATOM 1517 C C . SER C 1 14 ? 41.049 46.216 61.132 1.00 27.28 14 SER C C 1
ATOM 1518 O O . SER C 1 14 ? 42.238 46.185 60.764 1.00 35.07 14 SER C O 1
ATOM 1521 N N . HIS C 1 15 ? 40.347 45.126 61.422 1.00 31.11 15 HIS C N 1
ATOM 1522 C CA . HIS C 1 15 ? 40.852 43.773 61.246 1.00 30.48 15 HIS C CA 1
ATOM 1523 C C . HIS C 1 15 ? 40.783 43.306 59.741 1.00 21.77 15 HIS C C 1
ATOM 1524 O O . HIS C 1 15 ? 39.743 43.483 59.078 1.00 17.11 15 HIS C O 1
ATOM 1531 N N . LYS C 1 16 ? 41.885 42.733 59.246 1.00 18.68 16 LYS C N 1
ATOM 1532 C CA . LYS C 1 16 ? 41.948 42.178 57.885 1.00 22.70 16 LYS C CA 1
ATOM 1533 C C . LYS C 1 16 ? 40.731 41.290 57.583 1.00 27.86 16 LYS C C 1
ATOM 1534 O O . LYS C 1 16 ? 40.332 40.460 58.389 1.00 17.58 16 LYS C O 1
ATOM 1540 N N . GLY C 1 17 ? 40.146 41.464 56.416 1.00 15.55 17 GLY C N 1
ATOM 1541 C CA . GLY C 1 17 ? 39.013 40.620 56.042 1.00 26.43 17 GLY C CA 1
ATOM 1542 C C . GLY C 1 17 ? 37.649 41.082 56.520 1.00 26.41 17 GLY C C 1
ATOM 1543 O O . GLY C 1 17 ? 36.643 40.707 55.924 1.00 16.74 17 GLY C O 1
ATOM 1544 N N . VAL C 1 18 ? 37.582 41.917 57.555 1.00 15.85 18 VAL C N 1
ATOM 1545 C CA . VAL C 1 18 ? 36.299 42.471 57.948 1.00 14.53 18 VAL C CA 1
ATOM 1546 C C . VAL C 1 18 ? 35.723 43.432 56.903 1.00 21.66 18 VAL C C 1
ATOM 1547 O O . VAL C 1 18 ? 36.353 44.430 56.572 1.00 24.27 18 VAL C O 1
ATOM 1551 N N . VAL C 1 19 ? 34.509 43.156 56.430 1.00 19.52 19 VAL C N 1
ATOM 1552 C CA . VAL C 1 19 ? 33.937 44.025 55.388 1.00 17.12 19 VAL C CA 1
ATOM 1553 C C . VAL C 1 19 ? 32.772 44.861 55.847 1.00 14.11 19 VAL C C 1
ATOM 1554 O O . VAL C 1 19 ? 32.398 45.780 55.148 1.00 22.25 19 VAL C O 1
ATOM 1558 N N . GLY C 1 20 ? 32.163 44.534 57.009 1.00 12.87 20 GLY C N 1
ATOM 1559 C CA . GLY C 1 20 ? 31.046 45.299 57.558 1.00 13.02 20 GLY C CA 1
ATOM 1560 C C . GLY C 1 20 ? 30.806 44.974 59.018 1.00 14.78 20 GLY C C 1
ATOM 1561 O O . GLY C 1 20 ? 31.172 43.900 59.467 1.00 17.49 20 GLY C O 1
ATOM 1562 N N . THR C 1 21 ? 30.204 45.877 59.780 1.00 24.36 21 THR C N 1
ATOM 1563 C CA A THR C 1 21 ? 29.966 45.642 61.227 0.70 17.52 21 THR C CA 1
ATOM 1564 C CA B THR C 1 21 ? 30.066 45.642 61.227 0.30 17.55 21 THR C CA 1
ATOM 1565 C C . THR C 1 21 ? 28.737 46.397 61.609 1.00 19.03 21 THR C C 1
ATOM 1566 O O . THR C 1 21 ? 28.477 47.479 61.102 1.00 19.42 21 THR C O 1
ATOM 1573 N N . ILE C 1 22 ? 28.008 45.852 62.562 1.00 14.97 22 ILE C N 1
ATOM 1574 C CA . ILE C 1 22 ? 26.754 46.493 62.989 1.00 22.90 22 ILE C CA 1
ATOM 1575 C C . ILE C 1 22 ? 26.607 46.209 64.450 1.00 29.94 22 ILE C C 1
ATOM 1576 O O . ILE C 1 22 ? 26.847 45.075 64.907 1.00 17.33 22 ILE C O 1
ATOM 1581 N N . VAL C 1 23 ? 26.224 47.236 65.197 1.00 24.48 23 VAL C N 1
ATOM 1582 C CA . VAL C 1 23 ? 26.016 47.097 66.640 1.00 27.38 23 VAL C CA 1
ATOM 1583 C C . VAL C 1 23 ? 24.539 47.341 66.869 1.00 18.17 23 VAL C C 1
ATOM 1584 O O . VAL C 1 23 ? 24.013 48.373 66.413 1.00 18.11 23 VAL C O 1
ATOM 1588 N N . VAL C 1 24 ? 23.885 46.431 67.596 1.00 15.40 24 VAL C N 1
ATOM 1589 C CA . VAL C 1 24 ? 22.459 46.516 67.838 1.00 15.40 24 VAL C CA 1
ATOM 1590 C C . VAL C 1 24 ? 22.271 46.612 69.331 1.00 26.69 24 VAL C C 1
ATOM 1591 O O . VAL C 1 24 ? 22.929 45.872 70.080 1.00 21.28 24 VAL C O 1
ATOM 1595 N N . ASN C 1 25 ? 21.372 47.472 69.783 1.00 23.45 25 ASN C N 1
ATOM 1596 C CA . ASN C 1 25 ? 21.121 47.561 71.243 1.00 17.87 25 ASN C CA 1
ATOM 1597 C C . ASN C 1 25 ? 20.180 46.464 71.691 1.00 28.27 25 ASN C C 1
ATOM 1598 O O . ASN C 1 25 ? 19.703 45.700 70.880 1.00 16.30 25 ASN C O 1
ATOM 1603 N N . ASN C 1 26 ? 19.885 46.390 72.982 1.00 23.93 26 ASN C N 1
ATOM 1604 C CA A ASN C 1 26 ? 19.083 45.285 73.520 0.70 24.92 26 ASN C CA 1
ATOM 1605 C CA B ASN C 1 26 ? 19.069 45.341 73.574 0.30 28.85 26 ASN C CA 1
ATOM 1606 C C . ASN C 1 26 ? 17.611 45.321 73.097 1.00 31.37 26 ASN C C 1
ATOM 1607 O O . ASN C 1 26 ? 16.878 44.345 73.328 1.00 28.04 26 ASN C O 1
ATOM 1616 N N . GLU C 1 27 ? 17.165 46.430 72.493 1.00 27.14 27 GLU C N 1
ATOM 1617 C CA . GLU C 1 27 ? 15.773 46.511 71.978 1.00 27.44 27 GLU C CA 1
ATOM 1618 C C . GLU C 1 27 ? 15.717 46.054 70.521 1.00 26.57 27 GLU C C 1
ATOM 1619 O O . GLU C 1 27 ? 14.668 45.992 69.878 1.00 35.31 27 GLU C O 1
ATOM 1625 N N . GLY C 1 28 ? 16.880 45.793 69.971 1.00 20.67 28 GLY C N 1
ATOM 1626 C CA . GLY C 1 28 ? 17.008 45.409 68.563 1.00 20.07 28 GLY C CA 1
ATOM 1627 C C . GLY C 1 28 ? 17.212 46.556 67.609 1.00 30.27 28 GLY C C 1
ATOM 1628 O O . GLY C 1 28 ? 17.138 46.366 66.376 1.00 30.06 28 GLY C O 1
ATOM 1629 N N . ILE C 1 29 ? 17.466 47.759 68.134 1.00 16.58 29 ILE C N 1
ATOM 1630 C CA . ILE C 1 29 ? 17.609 48.916 67.230 1.00 22.39 29 ILE C CA 1
ATOM 1631 C C . ILE C 1 29 ? 19.103 49.023 66.880 1.00 28.72 29 ILE C C 1
ATOM 1632 O O . ILE C 1 29 ? 19.899 48.877 67.785 1.00 18.16 29 ILE C O 1
ATOM 1637 N N . PRO C 1 30 ? 19.467 49.262 65.599 1.00 22.43 30 PRO C N 1
ATOM 1638 C CA . PRO C 1 30 ? 20.866 49.479 65.235 1.00 25.07 30 PRO C CA 1
ATOM 1639 C C . PRO C 1 30 ? 21.417 50.750 65.878 1.00 17.76 30 PRO C C 1
ATOM 1640 O O . PRO C 1 30 ? 20.735 51.762 65.957 1.00 30.68 30 PRO C O 1
ATOM 1644 N N . VAL C 1 31 ? 22.619 50.671 66.406 1.00 23.49 31 VAL C N 1
ATOM 1645 C CA . VAL C 1 31 ? 23.228 51.858 67.056 1.00 33.92 31 VAL C CA 1
ATOM 1646 C C . VAL C 1 31 ? 24.378 52.372 66.185 1.00 29.53 31 VAL C C 1
ATOM 1647 O O . VAL C 1 31 ? 24.593 53.576 66.043 1.00 30.78 31 VAL C O 1
ATOM 1651 N N . LYS C 1 32 ? 25.133 51.460 65.606 1.00 29.87 32 LYS C N 1
ATOM 1652 C CA . LYS C 1 32 ? 26.236 51.845 64.708 1.00 27.04 32 LYS C CA 1
ATOM 1653 C C . LYS C 1 32 ? 26.249 50.842 63.581 1.00 23.12 32 LYS C C 1
ATOM 1654 O O . LYS C 1 32 ? 25.990 49.658 63.814 1.00 23.15 32 LYS C O 1
ATOM 1660 N N . SER C 1 33 ? 26.542 51.307 62.372 1.00 25.11 33 SER C N 1
ATOM 1661 C CA . SER C 1 33 ? 26.557 50.453 61.207 1.00 16.38 33 SER C CA 1
ATOM 1662 C C . SER C 1 33 ? 27.418 50.991 60.040 1.00 38.57 33 SER C C 1
ATOM 1663 O O . SER C 1 33 ? 27.361 52.158 59.656 1.00 22.69 33 SER C O 1
ATOM 1666 N N . THR C 1 34 ? 28.194 50.117 59.432 1.00 25.46 34 THR C N 1
ATOM 1667 C CA . THR C 1 34 ? 28.914 50.501 58.197 1.00 39.89 34 THR C CA 1
ATOM 1668 C C . THR C 1 34 ? 28.034 50.344 56.958 1.00 46.23 34 THR C C 1
ATOM 1669 O O . THR C 1 34 ? 28.449 50.668 55.848 1.00 22.37 34 THR C O 1
ATOM 1673 N N . LEU C 1 35 ? 26.827 49.812 57.103 1.00 25.79 35 LEU C N 1
ATOM 1674 C CA . LEU C 1 35 ? 26.065 49.576 55.890 1.00 18.74 35 LEU C CA 1
ATOM 1675 C C . LEU C 1 35 ? 24.977 50.617 55.773 1.00 21.39 35 LEU C C 1
ATOM 1676 O O . LEU C 1 35 ? 24.617 51.252 56.779 1.00 37.56 35 LEU C O 1
ATOM 1681 N N . ASP C 1 36 ? 24.373 50.720 54.598 1.00 25.04 36 ASP C N 1
ATOM 1682 C CA . ASP C 1 36 ? 23.206 51.591 54.441 1.00 28.54 36 ASP C CA 1
ATOM 1683 C C . ASP C 1 36 ? 21.950 51.133 55.276 1.00 26.25 36 ASP C C 1
ATOM 1684 O O . ASP C 1 36 ? 21.793 49.950 55.550 1.00 16.39 36 ASP C O 1
ATOM 1689 N N . ASN C 1 37 ? 21.051 52.057 55.644 1.00 28.17 37 ASN C N 1
ATOM 1690 C CA . ASN C 1 37 ? 19.977 51.698 56.624 1.00 24.58 37 ASN C CA 1
ATOM 1691 C C . ASN C 1 37 ? 19.193 50.470 56.217 1.00 36.29 37 ASN C C 1
ATOM 1692 O O . ASN C 1 37 ? 19.004 49.578 57.024 1.00 23.42 37 ASN C O 1
ATOM 1697 N N . THR C 1 38 ? 18.784 50.400 54.955 1.00 24.44 38 THR C N 1
ATOM 1698 C CA . THR C 1 38 ? 18.002 49.260 54.436 1.00 22.32 38 THR C CA 1
ATOM 1699 C C . THR C 1 38 ? 18.731 47.919 54.566 1.00 30.12 38 THR C C 1
ATOM 1700 O O . THR C 1 38 ? 18.119 46.931 54.915 1.00 26.22 38 THR C O 1
ATOM 1704 N N . THR C 1 39 ? 20.041 47.890 54.339 1.00 29.17 39 THR C N 1
ATOM 1705 C CA . THR C 1 39 ? 20.757 46.635 54.438 1.00 28.59 39 THR C CA 1
ATOM 1706 C C . THR C 1 39 ? 20.933 46.316 55.935 1.00 25.20 39 THR C C 1
ATOM 1707 O O . THR C 1 39 ? 20.860 45.168 56.383 1.00 18.63 39 THR C O 1
ATOM 1711 N N . THR C 1 40 ? 21.200 47.359 56.689 1.00 24.41 40 THR C N 1
ATOM 1712 C CA . THR C 1 40 ? 21.450 47.223 58.086 1.00 31.77 40 THR C CA 1
ATOM 1713 C C . THR C 1 40 ? 20.282 46.494 58.777 1.00 17.35 40 THR C C 1
ATOM 1714 O O . THR C 1 40 ? 20.492 45.501 59.490 1.00 16.87 40 THR C O 1
ATOM 1718 N N . VAL C 1 41 ? 19.083 47.029 58.594 1.00 16.42 41 VAL C N 1
ATOM 1719 C CA . VAL C 1 41 ? 17.822 46.436 59.063 1.00 16.75 41 VAL C CA 1
ATOM 1720 C C . VAL C 1 41 ? 17.714 44.929 58.686 1.00 22.34 41 VAL C C 1
ATOM 1721 O O . VAL C 1 41 ? 17.341 44.129 59.538 1.00 23.25 41 VAL C O 1
ATOM 1725 N N . GLN C 1 42 ? 18.042 44.567 57.430 1.00 18.70 42 GLN C N 1
ATOM 1726 C CA . GLN C 1 42 ? 17.950 43.175 56.989 1.00 13.75 42 GLN C CA 1
ATOM 1727 C C . GLN C 1 42 ? 18.882 42.286 57.810 1.00 17.42 42 GLN C C 1
ATOM 1728 O O . GLN C 1 42 ? 18.448 41.325 58.400 1.00 19.71 42 GLN C O 1
ATOM 1734 N N . TYR C 1 43 ? 20.152 42.643 57.873 1.00 14.82 43 TYR C N 1
ATOM 1735 C CA . TYR C 1 43 ? 21.186 41.839 58.595 1.00 21.00 43 TYR C CA 1
ATOM 1736 C C . TYR C 1 43 ? 20.918 41.745 60.056 1.00 22.33 43 TYR C C 1
ATOM 1737 O O . TYR C 1 43 ? 20.872 40.656 60.620 1.00 22.40 43 TYR C O 1
ATOM 1746 N N . ALA C 1 44 ? 20.675 42.904 60.672 1.00 24.54 44 ALA C N 1
ATOM 1747 C CA . ALA C 1 44 ? 20.300 42.954 62.086 1.00 23.35 44 ALA C CA 1
ATOM 1748 C C . ALA C 1 44 ? 19.096 42.061 62.424 1.00 26.59 44 ALA C C 1
ATOM 1749 O O . ALA C 1 44 ? 19.114 41.352 63.408 1.00 16.86 44 ALA C O 1
ATOM 1751 N N . GLY C 1 45 ? 18.018 42.148 61.663 1.00 12.52 45 GLY C N 1
ATOM 1752 C CA . GLY C 1 45 ? 16.817 41.453 62.083 1.00 15.58 45 GLY C CA 1
ATOM 1753 C C . GLY C 1 45 ? 17.021 39.950 61.834 1.00 12.51 45 GLY C C 1
ATOM 1754 O O . GLY C 1 45 ? 16.652 39.128 62.673 1.00 19.91 45 GLY C O 1
ATOM 1755 N N . LEU C 1 46 ? 17.523 39.609 60.637 1.00 16.75 46 LEU C N 1
ATOM 1756 C CA . LEU C 1 46 ? 17.786 38.222 60.290 1.00 17.21 46 LEU C CA 1
ATOM 1757 C C . LEU C 1 46 ? 18.810 37.563 61.213 1.00 23.35 46 LEU C C 1
ATOM 1758 O O . LEU C 1 46 ? 18.575 36.467 61.719 1.00 17.54 46 LEU C O 1
ATOM 1763 N N . MET C 1 47 ? 19.929 38.222 61.454 1.00 14.18 47 MET C N 1
ATOM 1764 C CA . MET C 1 47 ? 20.931 37.684 62.397 1.00 16.94 47 MET C CA 1
ATOM 1765 C C . MET C 1 47 ? 20.409 37.575 63.840 1.00 20.03 47 MET C C 1
ATOM 1766 O O . MET C 1 47 ? 20.706 36.597 64.476 1.00 22.54 47 MET C O 1
ATOM 1771 N N . SER C 1 48 ? 19.594 38.536 64.325 1.00 17.50 48 SER C N 1
ATOM 1772 C CA . SER C 1 48 ? 18.900 38.460 65.607 1.00 33.39 48 SER C CA 1
ATOM 1773 C C . SER C 1 48 ? 17.960 37.293 65.712 1.00 32.15 48 SER C C 1
ATOM 1774 O O . SER C 1 48 ? 17.951 36.699 66.794 1.00 16.21 48 SER C O 1
ATOM 1777 N N . GLN C 1 49 ? 17.179 36.980 64.648 1.00 13.05 49 GLN C N 1
ATOM 1778 C CA . GLN C 1 49 ? 16.384 35.746 64.616 1.00 20.79 49 GLN C CA 1
ATOM 1779 C C . GLN C 1 49 ? 17.252 34.519 64.786 1.00 15.53 49 GLN C C 1
ATOM 1780 O O . GLN C 1 49 ? 16.921 33.690 65.583 1.00 13.70 49 GLN C O 1
ATOM 1786 N N . LEU C 1 50 ? 18.307 34.392 63.972 1.00 16.97 50 LEU C N 1
ATOM 1787 C CA . LEU C 1 50 ? 19.227 33.263 64.071 1.00 21.10 50 LEU C CA 1
ATOM 1788 C C . LEU C 1 50 ? 19.850 33.131 65.458 1.00 12.81 50 LEU C C 1
ATOM 1789 O O . LEU C 1 50 ? 19.735 32.052 66.060 1.00 19.09 50 LEU C O 1
ATOM 1794 N N . ALA C 1 51 ? 20.399 34.222 66.015 1.00 19.21 51 ALA C N 1
ATOM 1795 C CA . ALA C 1 51 ? 20.927 34.225 67.384 1.00 13.94 51 ALA C CA 1
ATOM 1796 C C . ALA C 1 51 ? 19.939 33.767 68.463 1.00 16.23 51 ALA C C 1
ATOM 1797 O O . ALA C 1 51 ? 20.276 32.941 69.318 1.00 16.01 51 ALA C O 1
ATOM 1799 N N . ASP C 1 52 ? 18.715 34.304 68.438 1.00 13.54 52 ASP C N 1
ATOM 1800 C CA . ASP C 1 52 ? 17.664 33.970 69.444 1.00 12.69 52 ASP C CA 1
ATOM 1801 C C . ASP C 1 52 ? 17.351 32.456 69.332 1.00 13.39 52 ASP C C 1
ATOM 1802 O O . ASP C 1 52 ? 17.083 31.762 70.334 1.00 17.84 52 ASP C O 1
ATOM 1807 N N . LYS C 1 53 ? 17.372 31.939 68.112 1.00 16.21 53 LYS C N 1
ATOM 1808 C CA . LYS C 1 53 ? 17.082 30.532 67.944 1.00 25.78 53 LYS C CA 1
ATOM 1809 C C . LYS C 1 53 ? 18.280 29.693 68.405 1.00 13.16 53 LYS C C 1
ATOM 1810 O O . LYS C 1 53 ? 18.075 28.644 68.986 1.00 19.50 53 LYS C O 1
ATOM 1816 N N . ALA C 1 54 ? 19.507 30.095 68.072 1.00 18.73 54 ALA C N 1
ATOM 1817 C CA . ALA C 1 54 ? 20.699 29.437 68.654 1.00 25.75 54 ALA C CA 1
ATOM 1818 C C . ALA C 1 54 ? 20.684 29.426 70.204 1.00 15.26 54 ALA C C 1
ATOM 1819 O O . ALA C 1 54 ? 21.028 28.430 70.852 1.00 18.43 54 ALA C O 1
ATOM 1821 N N . ARG C 1 55 ? 20.285 30.544 70.770 1.00 13.62 55 ARG C N 1
ATOM 1822 C CA . ARG C 1 55 ? 20.215 30.644 72.211 1.00 14.33 55 ARG C CA 1
ATOM 1823 C C . ARG C 1 55 ? 19.243 29.613 72.789 1.00 15.14 55 ARG C C 1
ATOM 1824 O O . ARG C 1 55 ? 19.559 28.928 73.798 1.00 15.72 55 ARG C O 1
ATOM 1832 N N . SER C 1 56 ? 18.051 29.513 72.181 1.00 14.75 56 SER C N 1
ATOM 1833 C CA . SER C 1 56 ? 17.004 28.560 72.650 1.00 17.64 56 SER C CA 1
ATOM 1834 C C . SER C 1 56 ? 17.477 27.126 72.480 1.00 15.77 56 SER C C 1
ATOM 1835 O O . SER C 1 56 ? 17.222 26.279 73.368 1.00 18.15 56 SER C O 1
ATOM 1838 N N . VAL C 1 57 ? 18.094 26.867 71.312 1.00 16.40 57 VAL C N 1
ATOM 1839 C CA . VAL C 1 57 ? 18.623 25.510 71.006 1.00 23.32 57 VAL C CA 1
ATOM 1840 C C . VAL C 1 57 ? 19.630 25.083 72.105 1.00 18.98 57 VAL C C 1
ATOM 1841 O O . VAL C 1 57 ? 19.522 23.997 72.682 1.00 17.71 57 VAL C O 1
ATOM 1845 N N . VAL C 1 58 ? 20.571 25.965 72.426 1.00 21.29 58 VAL C N 1
ATOM 1846 C CA . VAL C 1 58 ? 21.602 25.664 73.434 1.00 19.14 58 VAL C CA 1
ATOM 1847 C C . VAL C 1 58 ? 20.987 25.262 74.785 1.00 18.14 58 VAL C C 1
ATOM 1848 O O . VAL C 1 58 ? 21.385 24.260 75.369 1.00 19.19 58 VAL C O 1
ATOM 1852 N N . ARG C 1 59 ? 20.008 26.035 75.212 1.00 17.89 59 ARG C N 1
ATOM 1853 C CA . ARG C 1 59 ? 19.241 25.804 76.479 1.00 21.90 59 ARG C CA 1
ATOM 1854 C C . ARG C 1 59 ? 18.365 24.568 76.398 1.00 21.41 59 ARG C C 1
ATOM 1855 O O . ARG C 1 59 ? 18.176 23.888 77.437 1.00 28.50 59 ARG C O 1
ATOM 1863 N N . ASP C 1 60 ? 17.789 24.291 75.213 1.00 25.11 60 ASP C N 1
ATOM 1864 C CA . ASP C 1 60 ? 17.002 23.053 75.083 1.00 30.55 60 ASP C CA 1
ATOM 1865 C C . ASP C 1 60 ? 17.909 21.819 75.266 1.00 30.64 60 ASP C C 1
ATOM 1866 O O . ASP C 1 60 ? 17.527 20.811 75.900 1.00 29.28 60 ASP C O 1
ATOM 1871 N N . LEU C 1 61 ? 19.085 21.874 74.650 1.00 20.02 61 LEU C N 1
ATOM 1872 C CA . LEU C 1 61 ? 20.046 20.748 74.757 1.00 21.02 61 LEU C CA 1
ATOM 1873 C C . LEU C 1 61 ? 20.533 20.600 76.212 1.00 27.37 61 LEU C C 1
ATOM 1874 O O . LEU C 1 61 ? 20.772 19.499 76.707 1.00 29.30 61 LEU C O 1
ATOM 1879 N N . ASP C 1 62 ? 20.662 21.718 76.905 1.00 21.88 62 ASP C N 1
ATOM 1880 C CA . ASP C 1 62 ? 21.235 21.722 78.257 1.00 40.79 62 ASP C CA 1
ATOM 1881 C C . ASP C 1 62 ? 20.901 23.023 79.006 1.00 29.63 62 ASP C C 1
ATOM 1882 O O . ASP C 1 62 ? 21.573 24.004 78.824 1.00 26.09 62 ASP C O 1
ATOM 1887 N N . PRO C 1 63 ? 19.884 23.005 79.882 1.00 29.61 63 PRO C N 1
ATOM 1888 C CA . PRO C 1 63 ? 19.503 24.176 80.671 1.00 34.75 63 PRO C CA 1
ATOM 1889 C C . PRO C 1 63 ? 20.615 24.920 81.400 1.00 40.62 63 PRO C C 1
ATOM 1890 O O . PRO C 1 63 ? 20.423 26.077 81.756 1.00 25.05 63 PRO C O 1
ATOM 1894 N N . SER C 1 64 ? 21.753 24.280 81.640 1.00 36.79 64 SER C N 1
ATOM 1895 C CA . SER C 1 64 ? 22.783 24.930 82.414 1.00 28.06 64 SER C CA 1
ATOM 1896 C C . SER C 1 64 ? 23.789 25.564 81.483 1.00 25.16 64 SER C C 1
ATOM 1897 O O . SER C 1 64 ? 24.814 26.089 81.934 1.00 30.06 64 SER C O 1
ATOM 1900 N N . ASN C 1 65 ? 23.538 25.478 80.176 1.00 23.61 65 ASN C N 1
ATOM 1901 C CA . ASN C 1 65 ? 24.529 25.956 79.206 1.00 22.83 65 ASN C CA 1
ATOM 1902 C C . ASN C 1 65 ? 24.034 27.273 78.638 1.00 29.67 65 ASN C C 1
ATOM 1903 O O . ASN C 1 65 ? 22.859 27.581 78.806 1.00 31.51 65 ASN C O 1
ATOM 1908 N N . ASP C 1 66 ? 24.904 28.049 77.960 1.00 20.88 66 ASP C N 1
ATOM 1909 C CA . ASP C 1 66 ? 24.467 29.353 77.431 1.00 21.43 66 ASP C CA 1
ATOM 1910 C C . ASP C 1 66 ? 25.281 29.654 76.186 1.00 20.71 66 ASP C C 1
ATOM 1911 O O . ASP C 1 66 ? 26.497 29.422 76.198 1.00 22.83 66 ASP C O 1
ATOM 1916 N N . MET C 1 67 ? 24.615 30.110 75.122 1.00 19.53 67 MET C N 1
ATOM 1917 C CA . MET C 1 67 ? 25.309 30.419 73.857 1.00 17.66 67 MET C CA 1
ATOM 1918 C C . MET C 1 67 ? 26.253 31.661 74.088 1.00 17.55 67 MET C C 1
ATOM 1919 O O . MET C 1 67 ? 25.847 32.599 74.751 1.00 20.88 67 MET C O 1
ATOM 1924 N N . THR C 1 68 ? 27.439 31.691 73.499 1.00 17.09 68 THR C N 1
ATOM 1925 C CA . THR C 1 68 ? 28.351 32.834 73.629 1.00 29.09 68 THR C CA 1
ATOM 1926 C C . THR C 1 68 ? 28.501 33.562 72.243 1.00 33.28 68 THR C C 1
ATOM 1927 O O . THR C 1 68 ? 28.485 34.785 72.183 1.00 40.36 68 THR C O 1
ATOM 1931 N N . PHE C 1 69 ? 28.649 32.832 71.140 1.00 19.46 69 PHE C N 1
ATOM 1932 C CA . PHE C 1 69 ? 28.592 33.472 69.830 1.00 15.98 69 PHE C CA 1
ATOM 1933 C C . PHE C 1 69 ? 28.232 32.437 68.774 1.00 25.56 69 PHE C C 1
ATOM 1934 O O . PHE C 1 69 ? 28.267 31.260 69.035 1.00 18.50 69 PHE C O 1
ATOM 1942 N N . LEU C 1 70 ? 27.796 32.912 67.618 1.00 18.13 70 LEU C N 1
ATOM 1943 C CA . LEU C 1 70 ? 27.338 32.082 66.473 1.00 19.70 70 LEU C CA 1
ATOM 1944 C C . LEU C 1 70 ? 28.196 32.525 65.246 1.00 20.58 70 LEU C C 1
ATOM 1945 O O . LEU C 1 70 ? 28.462 33.682 65.133 1.00 24.59 70 LEU C O 1
ATOM 1950 N N . ARG C 1 71 ? 28.623 31.614 64.370 1.00 18.44 71 ARG C N 1
ATOM 1951 C CA . ARG C 1 71 ? 29.288 31.993 63.062 1.00 11.62 71 ARG C CA 1
ATOM 1952 C C . ARG C 1 71 ? 28.654 31.242 61.979 1.00 13.93 71 ARG C C 1
ATOM 1953 O O . ARG C 1 71 ? 28.563 30.016 62.052 1.00 16.96 71 ARG C O 1
ATOM 1961 N N . VAL C 1 72 ? 28.217 31.933 60.935 1.00 13.19 72 VAL C N 1
ATOM 1962 C CA . VAL C 1 72 ? 27.568 31.249 59.832 1.00 10.86 72 VAL C CA 1
ATOM 1963 C C . VAL C 1 72 ? 28.479 31.498 58.625 1.00 19.73 72 VAL C C 1
ATOM 1964 O O . VAL C 1 72 ? 28.687 32.669 58.241 1.00 16.00 72 VAL C O 1
ATOM 1968 N N . ARG C 1 73 ? 29.038 30.417 58.053 1.00 11.54 73 ARG C N 1
ATOM 1969 C CA A ARG C 1 73 ? 29.925 30.553 56.869 0.90 11.28 73 ARG C CA 1
ATOM 1970 C CA B ARG C 1 73 ? 29.923 30.514 56.892 0.10 15.95 73 ARG C CA 1
ATOM 1971 C C . ARG C 1 73 ? 29.070 30.273 55.652 1.00 15.84 73 ARG C C 1
ATOM 1972 O O . ARG C 1 73 ? 28.164 29.455 55.705 1.00 13.07 73 ARG C O 1
ATOM 1987 N N . SER C 1 74 ? 29.335 31.001 54.556 1.00 11.34 74 SER C N 1
ATOM 1988 C CA . SER C 1 74 ? 28.645 30.789 53.302 1.00 14.54 74 SER C CA 1
ATOM 1989 C C . SER C 1 74 ? 29.703 30.869 52.242 1.00 17.74 74 SER C C 1
ATOM 1990 O O . SER C 1 74 ? 30.906 31.108 52.536 1.00 16.70 74 SER C O 1
ATOM 1993 N N . LYS C 1 75 ? 29.264 30.591 51.024 1.00 15.22 75 LYS C N 1
ATOM 1994 C CA . LYS C 1 75 ? 30.101 30.735 49.831 1.00 22.94 75 LYS C CA 1
ATOM 1995 C C . LYS C 1 75 ? 30.805 32.077 49.825 1.00 31.41 75 LYS C C 1
ATOM 1996 O O . LYS C 1 75 ? 31.986 32.118 49.596 1.00 27.87 75 LYS C O 1
ATOM 2002 N N . LYS C 1 76 ? 30.069 33.162 50.109 1.00 24.22 76 LYS C N 1
ATOM 2003 C CA . LYS C 1 76 ? 30.634 34.503 49.959 1.00 28.66 76 LYS C CA 1
ATOM 2004 C C . LYS C 1 76 ? 31.233 35.149 51.179 1.00 34.40 76 LYS C C 1
ATOM 2005 O O . LYS C 1 76 ? 32.055 36.042 51.021 1.00 21.80 76 LYS C O 1
ATOM 2011 N N . HIS C 1 77 ? 30.817 34.775 52.392 1.00 15.26 77 HIS C N 1
ATOM 2012 C CA . HIS C 1 77 ? 31.374 35.437 53.551 1.00 26.13 77 HIS C CA 1
ATOM 2013 C C . HIS C 1 77 ? 31.158 34.599 54.753 1.00 19.34 77 HIS C C 1
ATOM 2014 O O . HIS C 1 77 ? 30.650 33.506 54.653 1.00 15.71 77 HIS C O 1
ATOM 2021 N N . GLU C 1 78 ? 31.686 35.068 55.875 1.00 16.83 78 GLU C N 1
ATOM 2022 C CA . GLU C 1 78 ? 31.284 34.534 57.145 1.00 15.46 78 GLU C CA 1
ATOM 2023 C C . GLU C 1 78 ? 30.699 35.678 58.009 1.00 16.98 78 GLU C C 1
ATOM 2024 O O . GLU C 1 78 ? 31.279 36.796 58.070 1.00 20.72 78 GLU C O 1
ATOM 2030 N N . ILE C 1 79 ? 29.597 35.381 58.703 1.00 10.40 79 ILE C N 1
ATOM 2031 C CA . ILE C 1 79 ? 29.000 36.357 59.620 1.00 10.38 79 ILE C CA 1
ATOM 2032 C C . ILE C 1 79 ? 29.045 35.853 61.066 1.00 15.59 79 ILE C C 1
ATOM 2033 O O . ILE C 1 79 ? 28.662 34.709 61.352 1.00 18.97 79 ILE C O 1
ATOM 2038 N N . MET C 1 80 ? 29.597 36.681 61.955 1.00 19.52 80 MET C N 1
ATOM 2039 C CA . MET C 1 80 ? 29.635 36.360 63.372 1.00 21.51 80 MET C CA 1
ATOM 2040 C C . MET C 1 80 ? 28.615 37.228 64.133 1.00 20.63 80 MET C C 1
ATOM 2041 O O . MET C 1 80 ? 28.570 38.448 63.941 1.00 18.49 80 MET C O 1
ATOM 2046 N N . VAL C 1 81 ? 27.957 36.640 65.113 1.00 17.91 81 VAL C N 1
ATOM 2047 C CA . VAL C 1 81 ? 26.975 37.369 65.883 1.00 17.81 81 VAL C CA 1
ATOM 2048 C C . VAL C 1 81 ? 27.382 37.077 67.280 1.00 34.23 81 VAL C C 1
ATOM 2049 O O . VAL C 1 81 ? 27.493 35.899 67.638 1.00 16.33 81 VAL C O 1
ATOM 2053 N N . ALA C 1 82 ? 27.688 38.120 68.049 1.00 24.66 82 ALA C N 1
ATOM 2054 C CA . ALA C 1 82 ? 28.148 37.910 69.400 1.00 38.21 82 ALA C CA 1
ATOM 2055 C C . ALA C 1 82 ? 27.384 38.816 70.394 1.00 59.39 82 ALA C C 1
ATOM 2056 O O . ALA C 1 82 ? 27.540 40.026 70.326 1.00 28.56 82 ALA C O 1
ATOM 2058 N N . PRO C 1 83 ? 26.536 38.241 71.290 1.00 68.63 83 PRO C N 1
ATOM 2059 C CA . PRO C 1 83 ? 26.149 38.918 72.548 1.00 77.31 83 PRO C CA 1
ATOM 2060 C C . PRO C 1 83 ? 27.301 39.671 73.229 1.00 73.16 83 PRO C C 1
ATOM 2061 O O . PRO C 1 83 ? 28.396 39.121 73.329 1.00 76.88 83 PRO C O 1
ATOM 2065 N N . ASP C 1 84 ? 27.051 40.908 73.680 1.00 98.72 84 ASP C N 1
ATOM 2066 C CA . ASP C 1 84 ? 28.077 41.815 74.275 1.00 74.64 84 ASP C CA 1
ATOM 2067 C C . ASP C 1 84 ? 27.365 42.813 75.197 1.00 89.78 84 ASP C C 1
ATOM 2068 O O . ASP C 1 84 ? 26.911 43.875 74.751 1.00 95.06 84 ASP C O 1
ATOM 2073 N N . LYS C 1 85 ? 27.272 42.460 76.479 1.00 100.07 85 LYS C N 1
ATOM 2074 C CA . LYS C 1 85 ? 26.691 43.336 77.508 1.00 98.19 85 LYS C CA 1
ATOM 2075 C C . LYS C 1 85 ? 25.292 43.718 77.018 1.00 89.83 85 LYS C C 1
ATOM 2076 O O . LYS C 1 85 ? 24.382 42.879 76.837 1.00 58.15 85 LYS C O 1
ATOM 2082 N N . ASP C 1 86 ? 25.160 45.022 76.817 1.00 63.22 86 ASP C N 1
ATOM 2083 C CA . ASP C 1 86 ? 23.940 45.649 76.395 1.00 82.07 86 ASP C CA 1
ATOM 2084 C C . ASP C 1 86 ? 23.804 45.724 74.868 1.00 69.10 86 ASP C C 1
ATOM 2085 O O . ASP C 1 86 ? 23.017 46.517 74.357 1.00 47.84 86 ASP C O 1
ATOM 2090 N N . PHE C 1 87 ? 24.552 44.878 74.151 1.00 45.51 87 PHE C N 1
ATOM 2091 C CA . PHE C 1 87 ? 24.656 44.964 72.669 1.00 33.37 87 PHE C CA 1
ATOM 2092 C C . PHE C 1 87 ? 24.863 43.614 71.989 1.00 39.63 87 PHE C C 1
ATOM 2093 O O . PHE C 1 87 ? 25.418 42.681 72.568 1.00 27.21 87 PHE C O 1
ATOM 2101 N N . ILE C 1 88 ? 24.424 43.514 70.743 1.00 25.93 88 ILE C N 1
ATOM 2102 C CA . ILE C 1 88 ? 24.784 42.400 69.889 1.00 25.30 88 ILE C CA 1
ATOM 2103 C C . ILE C 1 88 ? 25.698 42.988 68.811 1.00 27.76 88 ILE C C 1
ATOM 2104 O O . ILE C 1 88 ? 25.396 44.041 68.246 1.00 18.57 88 ILE C O 1
ATOM 2109 N N . LEU C 1 89 ? 26.808 42.306 68.518 1.00 22.92 89 LEU C N 1
ATOM 2110 C CA . LEU C 1 89 ? 27.754 42.753 67.553 1.00 14.42 89 LEU C CA 1
ATOM 2111 C C . LEU C 1 89 ? 27.665 41.768 66.347 1.00 14.99 89 LEU C C 1
ATOM 2112 O O . LEU C 1 89 ? 27.674 40.544 66.543 1.00 21.55 89 LEU C O 1
ATOM 2117 N N . ILE C 1 90 ? 27.497 42.293 65.120 1.00 12.88 90 ILE C N 1
ATOM 2118 C CA . ILE C 1 90 ? 27.395 41.488 63.922 1.00 12.07 90 ILE C CA 1
ATOM 2119 C C . ILE C 1 90 ? 28.631 41.896 63.086 1.00 17.12 90 ILE C C 1
ATOM 2120 O O . ILE C 1 90 ? 28.852 43.081 62.832 1.00 18.38 90 ILE C O 1
ATOM 2125 N N . VAL C 1 91 ? 29.429 40.937 62.655 1.00 18.12 91 VAL C N 1
ATOM 2126 C CA . VAL C 1 91 ? 30.630 41.270 61.903 1.00 12.22 91 VAL C CA 1
ATOM 2127 C C . VAL C 1 91 ? 30.571 40.392 60.647 1.00 14.12 91 VAL C C 1
ATOM 2128 O O . VAL C 1 91 ? 30.335 39.177 60.727 1.00 14.22 91 VAL C O 1
ATOM 2132 N N . ILE C 1 92 ? 30.771 41.014 59.483 1.00 19.19 92 ILE C N 1
ATOM 2133 C CA . ILE C 1 92 ? 30.717 40.283 58.242 1.00 13.89 92 ILE C CA 1
ATOM 2134 C C . ILE C 1 92 ? 32.139 40.289 57.803 1.00 20.69 92 ILE C C 1
ATOM 2135 O O . ILE C 1 92 ? 32.728 41.350 57.720 1.00 12.49 92 ILE C O 1
ATOM 2140 N N . GLN C 1 93 ? 32.679 39.112 57.519 1.00 14.40 93 GLN C N 1
ATOM 2141 C CA . GLN C 1 93 ? 34.053 39.041 57.017 1.00 13.04 93 GLN C CA 1
ATOM 2142 C C . GLN C 1 93 ? 34.237 38.116 55.829 1.00 25.31 93 GLN C C 1
ATOM 2143 O O . GLN C 1 93 ? 33.354 37.280 55.530 1.00 18.04 93 GLN C O 1
ATOM 2149 N N . ASN C 1 94 ? 35.338 38.324 55.109 1.00 14.71 94 ASN C N 1
ATOM 2150 C CA . ASN C 1 94 ? 35.693 37.474 53.939 1.00 19.26 94 ASN C CA 1
ATOM 2151 C C . ASN C 1 94 ? 36.082 36.033 54.338 1.00 31.75 94 ASN C C 1
ATOM 2152 O O . ASN C 1 94 ? 36.467 35.760 55.485 1.00 32.50 94 ASN C O 1
ATOM 2157 N N . VAL D 1 5 ? 5.895 45.066 24.869 1.00 60.61 5 VAL D N 1
ATOM 2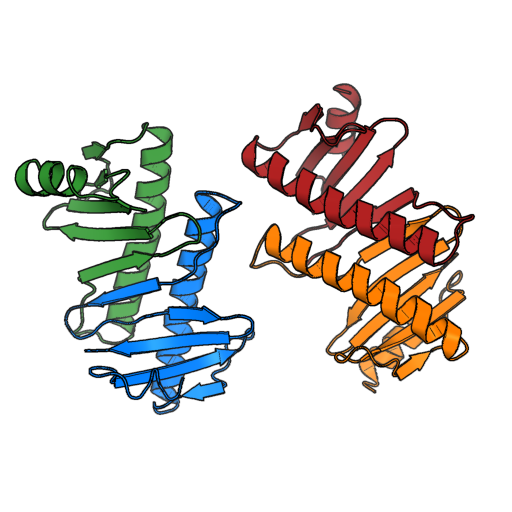158 C CA . VAL D 1 5 ? 6.461 44.189 25.947 1.00 73.94 5 VAL D CA 1
ATOM 2159 C C . VAL D 1 5 ? 5.776 44.513 27.281 1.00 67.93 5 VAL D C 1
ATOM 2160 O O . VAL D 1 5 ? 5.516 43.615 28.074 1.00 52.78 5 VAL D O 1
ATOM 2164 N N . GLU D 1 6 ? 5.464 45.789 27.505 1.00 58.42 6 GLU D N 1
ATOM 2165 C CA . GLU D 1 6 ? 4.798 46.228 28.728 1.00 55.47 6 GLU D CA 1
ATOM 2166 C C . GLU D 1 6 ? 3.375 45.599 28.876 1.00 45.09 6 GLU D C 1
ATOM 2167 O O . GLU D 1 6 ? 3.028 45.139 29.968 1.00 46.81 6 GLU D O 1
ATOM 2173 N N . GLU D 1 7 ? 2.632 45.495 27.764 1.00 69.11 7 GLU D N 1
ATOM 2174 C CA . GLU D 1 7 ? 1.286 44.882 27.718 1.00 54.41 7 GLU D CA 1
ATOM 2175 C C . GLU D 1 7 ? 1.345 43.419 28.100 1.00 58.24 7 GLU D C 1
ATOM 2176 O O . GLU D 1 7 ? 0.578 42.963 28.952 1.00 60.81 7 GLU D O 1
ATOM 2182 N N . THR D 1 8 ? 2.262 42.691 27.461 1.00 79.34 8 THR D N 1
ATOM 2183 C CA . THR D 1 8 ? 2.445 41.245 27.678 1.00 62.14 8 THR D CA 1
ATOM 2184 C C . THR D 1 8 ? 2.628 40.892 29.158 1.00 37.13 8 THR D C 1
ATOM 2185 O O . THR D 1 8 ? 1.846 40.110 29.702 1.00 33.59 8 THR D O 1
ATOM 2189 N N . LEU D 1 9 ? 3.622 41.512 29.809 1.00 34.81 9 LEU D N 1
ATOM 2190 C CA . LEU D 1 9 ? 3.883 41.269 31.220 1.00 51.96 9 LEU D CA 1
ATOM 2191 C C . LEU D 1 9 ? 2.553 41.447 32.000 1.00 62.70 9 LEU D C 1
ATOM 2192 O O . LEU D 1 9 ? 2.038 40.504 32.637 1.00 44.05 9 LEU D O 1
ATOM 2197 N N . LYS D 1 10 ? 1.981 42.645 31.906 1.00 37.54 10 LYS D N 1
ATOM 2198 C CA . LYS D 1 10 ? 0.692 42.935 32.571 1.00 46.83 10 LYS D CA 1
ATOM 2199 C C . LYS D 1 10 ? -0.448 41.919 32.274 1.00 60.40 10 LYS D C 1
ATOM 2200 O O . LYS D 1 10 ? -1.186 41.562 33.204 1.00 65.25 10 LYS D O 1
ATOM 2206 N N . ARG D 1 11 ? -0.593 41.450 31.022 1.00 31.46 11 ARG D N 1
ATOM 2207 C CA . ARG D 1 11 ? -1.657 40.451 30.695 1.00 26.44 11 ARG D CA 1
ATOM 2208 C C . ARG D 1 11 ? -1.392 39.097 31.388 1.00 79.08 11 ARG D C 1
ATOM 2209 O O . ARG D 1 11 ? -2.347 38.448 31.862 1.00 51.80 11 ARG D O 1
ATOM 2217 N N . ILE D 1 12 ? -0.122 38.655 31.433 1.00 46.38 12 ILE D N 1
ATOM 2218 C CA . ILE D 1 12 ? 0.141 37.311 31.966 1.00 35.57 12 ILE D CA 1
ATOM 2219 C C . ILE D 1 12 ? 0.019 37.376 33.485 1.00 28.49 12 ILE D C 1
ATOM 2220 O O . ILE D 1 12 ? -0.521 36.449 34.119 1.00 24.86 12 ILE D O 1
ATOM 2225 N N . GLN D 1 13 ? 0.475 38.491 34.049 1.00 33.83 13 GLN D N 1
ATOM 2226 C CA . GLN D 1 13 ? 0.504 38.690 35.499 1.00 50.25 13 GLN D CA 1
ATOM 2227 C C . GLN D 1 13 ? -0.938 38.768 36.042 1.00 43.05 13 GLN D C 1
ATOM 2228 O O . GLN D 1 13 ? -1.214 38.533 37.233 1.00 28.95 13 GLN D O 1
ATOM 2234 N N . SER D 1 14 ? -1.872 39.094 35.161 1.00 26.62 14 SER D N 1
ATOM 2235 C CA . SER D 1 14 ? -3.245 39.270 35.587 1.00 38.55 14 SER D CA 1
ATOM 2236 C C . SER D 1 14 ? -4.048 37.955 35.539 1.00 32.11 14 SER D C 1
ATOM 2237 O O . SER D 1 14 ? -5.249 37.963 35.844 1.00 38.10 14 SER D O 1
ATOM 2240 N N . HIS D 1 15 ? -3.400 36.865 35.109 1.00 23.19 15 HIS D N 1
ATOM 2241 C CA . HIS D 1 15 ? -4.014 35.516 35.111 1.00 22.77 15 HIS D CA 1
ATOM 2242 C C . HIS D 1 15 ? -4.000 34.950 36.526 1.00 26.35 15 HIS D C 1
ATOM 2243 O O . HIS D 1 15 ? -2.954 34.938 37.138 1.00 21.35 15 HIS D O 1
ATOM 2250 N N . LYS D 1 16 ? -5.148 34.510 37.033 1.00 23.19 16 LYS D N 1
ATOM 2251 C CA . LYS D 1 16 ? -5.206 33.839 38.358 1.00 22.97 16 LYS D CA 1
ATOM 2252 C C . LYS D 1 16 ? -4.018 32.855 38.640 1.00 22.71 16 LYS D C 1
ATOM 2253 O O . LYS D 1 16 ? -3.611 32.069 37.772 1.00 22.18 16 LYS D O 1
ATOM 2259 N N . GLY D 1 17 ? -3.542 32.860 39.877 1.00 21.18 17 GLY D N 1
ATOM 2260 C CA . GLY D 1 17 ? -2.398 32.001 40.318 1.00 20.93 17 GLY D CA 1
ATOM 2261 C C . GLY D 1 17 ? -1.003 32.455 39.879 1.00 33.92 17 GLY D C 1
ATOM 2262 O O . GLY D 1 17 ? -0.012 31.945 40.429 1.00 26.38 17 GLY D O 1
ATOM 2263 N N . VAL D 1 18 ? -0.890 33.378 38.911 1.00 19.01 18 VAL D N 1
ATOM 2264 C CA . VAL D 1 18 ? 0.425 33.818 38.465 1.00 18.98 18 VAL D CA 1
ATOM 2265 C C . VAL D 1 18 ? 0.993 34.706 39.569 1.00 29.46 18 VAL D C 1
ATOM 2266 O O . VAL D 1 18 ? 0.302 35.573 40.114 1.00 23.08 18 VAL D O 1
ATOM 2270 N N . VAL D 1 19 ? 2.236 34.440 39.921 1.00 17.61 19 VAL D N 1
ATOM 2271 C CA . VAL D 1 19 ? 2.928 35.152 41.012 1.00 29.86 19 VAL D CA 1
ATOM 2272 C C . VAL D 1 19 ? 4.048 36.058 40.539 1.00 17.59 19 VAL D C 1
ATOM 2273 O O . VAL D 1 19 ? 4.384 37.062 41.179 1.00 34.31 19 VAL D O 1
ATOM 2277 N N . GLY D 1 20 ? 4.652 35.709 39.407 1.00 17.83 20 GLY D N 1
ATOM 2278 C CA . GLY D 1 20 ? 5.673 36.581 38.846 1.00 20.85 20 GLY D CA 1
ATOM 2279 C C . GLY D 1 20 ? 5.879 36.246 37.414 1.00 19.78 20 GLY D C 1
ATOM 2280 O O . GLY D 1 20 ? 5.616 35.133 37.046 1.00 18.75 20 GLY D O 1
ATOM 2281 N N . THR D 1 21 ? 6.328 37.228 36.616 1.00 18.29 21 THR D N 1
ATOM 2282 C CA . THR D 1 21 ? 6.539 37.110 35.217 1.00 16.28 21 THR D CA 1
ATOM 2283 C C . THR D 1 21 ? 7.893 37.783 34.843 1.00 22.65 21 THR D C 1
ATOM 2284 O O . THR D 1 21 ? 8.270 38.786 35.435 1.00 19.17 21 THR D O 1
ATOM 2288 N N . ILE D 1 22 ? 8.629 37.231 33.875 1.00 20.77 22 ILE D N 1
ATOM 2289 C CA . ILE D 1 22 ? 9.901 37.862 33.422 1.00 18.88 22 ILE D CA 1
ATOM 2290 C C . ILE D 1 22 ? 9.927 37.658 31.933 1.00 23.02 22 ILE D C 1
ATOM 2291 O O . ILE D 1 22 ? 9.651 36.554 31.468 1.00 23.66 22 ILE D O 1
ATOM 2296 N N . VAL D 1 23 ? 10.298 38.686 31.175 1.00 23.23 23 VAL D N 1
ATOM 2297 C CA . VAL D 1 23 ? 10.425 38.578 29.711 1.00 17.00 23 VAL D CA 1
ATOM 2298 C C . VAL D 1 23 ? 11.891 38.816 29.415 1.00 21.10 23 VAL D C 1
ATOM 2299 O O . VAL D 1 23 ? 12.485 39.763 29.944 1.00 27.22 23 VAL D O 1
ATOM 2303 N N . VAL D 1 24 ? 12.483 37.846 28.711 1.00 18.64 24 VAL D N 1
ATOM 2304 C CA . VAL D 1 24 ? 13.887 37.778 28.420 1.00 19.78 24 VAL D CA 1
ATOM 2305 C C . VAL D 1 24 ? 14.075 37.868 26.906 1.00 20.69 24 VAL D C 1
ATOM 2306 O O . VAL D 1 24 ? 13.291 37.291 26.167 1.00 34.26 24 VAL D O 1
ATOM 2310 N N . ASN D 1 25 ? 15.108 38.568 26.430 1.00 22.77 25 ASN D N 1
ATOM 2311 C CA . ASN D 1 25 ? 15.327 38.605 24.990 1.00 18.63 25 ASN D CA 1
ATOM 2312 C C . ASN D 1 25 ? 16.204 37.457 24.468 1.00 23.94 25 ASN D C 1
ATOM 2313 O O . ASN D 1 25 ? 16.730 36.629 25.241 1.00 30.45 25 ASN D O 1
ATOM 2318 N N . ASN D 1 26 ? 16.397 37.432 23.148 1.00 39.10 26 ASN D N 1
ATOM 2319 C CA . ASN D 1 26 ? 17.110 36.326 22.499 1.00 31.59 26 ASN D CA 1
ATOM 2320 C C . ASN D 1 26 ? 18.569 36.267 22.871 1.00 51.71 26 ASN D C 1
ATOM 2321 O O . ASN D 1 26 ? 19.251 35.301 22.543 1.00 38.86 26 ASN D O 1
ATOM 2326 N N . GLU D 1 27 ? 19.056 37.316 23.530 1.00 37.93 27 GLU D N 1
ATOM 2327 C CA . GLU D 1 27 ? 20.420 37.281 24.058 1.00 32.99 27 GLU D CA 1
ATOM 2328 C C . GLU D 1 27 ? 20.495 36.982 25.568 1.00 38.34 27 GLU D C 1
ATOM 2329 O O . GLU D 1 27 ? 21.563 37.097 26.147 1.00 30.52 27 GLU D O 1
ATOM 2335 N N . GLY D 1 28 ? 19.380 36.605 26.200 1.00 23.64 28 GLY D N 1
ATOM 2336 C CA . GLY D 1 28 ? 19.358 36.366 27.649 1.00 27.61 28 GLY D CA 1
ATOM 2337 C C . GLY D 1 28 ? 19.212 37.557 28.616 1.00 19.92 28 GLY D C 1
ATOM 2338 O O . GLY D 1 28 ? 19.271 37.354 29.834 1.00 22.83 28 GLY D O 1
ATOM 2339 N N . ILE D 1 29 ? 18.995 38.771 28.092 1.00 19.67 29 ILE D N 1
ATOM 2340 C CA . ILE D 1 29 ? 18.799 39.967 28.908 1.00 20.60 29 ILE D CA 1
ATOM 2341 C C . ILE D 1 29 ? 17.309 40.062 29.306 1.00 26.01 29 ILE D C 1
ATOM 2342 O O . ILE D 1 29 ? 16.467 40.078 28.452 1.00 23.13 29 ILE D O 1
ATOM 2347 N N . PRO D 1 30 ? 17.011 40.134 30.612 1.00 22.06 30 PRO D N 1
ATOM 2348 C CA . PRO D 1 30 ? 15.645 40.359 31.126 1.00 20.76 30 PRO D CA 1
ATOM 2349 C C . PRO D 1 30 ? 15.127 41.671 30.601 1.00 29.79 30 PRO D C 1
ATOM 2350 O O . PRO D 1 30 ? 15.696 42.679 30.911 1.00 31.91 30 PRO D O 1
ATOM 2354 N N . VAL D 1 31 ? 14.094 41.674 29.766 1.00 26.03 31 VAL D N 1
ATOM 2355 C CA . VAL D 1 31 ? 13.537 42.987 29.355 1.00 33.33 31 VAL D CA 1
ATOM 2356 C C . VAL D 1 31 ? 12.470 43.608 30.303 1.00 40.67 31 VAL D C 1
ATOM 2357 O O . VAL D 1 31 ? 12.375 44.847 30.431 1.00 28.73 31 VAL D O 1
ATOM 2361 N N . LYS D 1 32 ? 11.706 42.769 30.991 1.00 27.87 32 LYS D N 1
ATOM 2362 C CA . LYS D 1 32 ? 10.689 43.218 31.916 1.00 27.54 32 LYS D CA 1
ATOM 2363 C C . LYS D 1 32 ? 10.541 42.181 33.018 1.00 30.85 32 LYS D C 1
ATOM 2364 O O . LYS D 1 32 ? 10.585 41.009 32.748 1.00 29.04 32 LYS D O 1
ATOM 2370 N N . SER D 1 33 ? 10.399 42.610 34.261 1.00 23.62 33 SER D N 1
ATOM 2371 C CA . SER D 1 33 ? 10.206 41.656 35.345 1.00 18.14 33 SER D CA 1
ATOM 2372 C C . SER D 1 33 ? 9.370 42.262 36.428 1.00 23.82 33 SER D C 1
ATOM 2373 O O . SER D 1 33 ? 9.445 43.454 36.661 1.00 27.64 33 SER D O 1
ATOM 2376 N N . THR D 1 34 ? 8.602 41.419 37.109 1.00 28.23 34 THR D N 1
ATOM 2377 C CA . THR D 1 34 ? 7.822 41.817 38.273 1.00 29.75 34 THR D CA 1
ATOM 2378 C C . THR D 1 34 ? 8.648 41.515 39.530 1.00 48.85 34 THR D C 1
ATOM 2379 O O . THR D 1 34 ? 8.191 41.809 40.634 1.00 28.94 34 THR D O 1
ATOM 2383 N N . LEU D 1 35 ? 9.836 40.910 39.388 1.00 18.58 35 LEU D N 1
ATOM 2384 C CA . LEU D 1 35 ? 10.681 40.629 40.586 1.00 32.59 35 LEU D CA 1
ATOM 2385 C C . LEU D 1 35 ? 11.772 41.673 40.662 1.00 21.89 35 LEU D C 1
ATOM 2386 O O . LEU D 1 35 ? 11.951 42.392 39.666 1.00 30.26 35 LEU D O 1
ATOM 2391 N N . ASP D 1 36 ? 12.519 41.725 41.774 1.00 21.20 36 ASP D N 1
ATOM 2392 C CA . ASP D 1 36 ? 13.642 42.650 41.914 1.00 19.46 36 ASP D CA 1
ATOM 2393 C C . ASP D 1 36 ? 14.828 42.137 41.160 1.00 18.74 36 ASP D C 1
ATOM 2394 O O . ASP D 1 36 ? 14.768 41.018 40.659 1.00 19.74 36 ASP D O 1
ATOM 2399 N N . ASN D 1 37 ? 15.885 42.942 41.048 1.00 20.27 37 ASN D N 1
ATOM 2400 C CA . ASN D 1 37 ? 16.937 42.629 40.039 1.00 29.51 37 ASN D CA 1
ATOM 2401 C C . ASN D 1 37 ? 17.726 41.388 40.417 1.00 26.27 37 ASN D C 1
ATOM 2402 O O . ASN D 1 37 ? 17.914 40.551 39.557 1.00 18.24 37 ASN D O 1
ATOM 2407 N N . THR D 1 38 ? 18.064 41.157 41.690 1.00 18.55 38 THR D N 1
ATOM 2408 C CA . THR D 1 38 ? 18.911 39.967 41.897 1.00 25.98 38 THR D CA 1
ATOM 2409 C C . THR D 1 38 ? 18.083 38.658 41.840 1.00 18.47 38 THR D C 1
ATOM 2410 O O . THR D 1 38 ? 18.625 37.648 41.401 1.00 18.22 38 THR D O 1
ATOM 2414 N N . THR D 1 39 ? 16.804 38.699 42.238 1.00 19.69 39 THR D N 1
ATOM 2415 C CA . THR D 1 39 ? 15.876 37.551 42.050 1.00 19.24 39 THR D CA 1
ATOM 2416 C C . THR D 1 39 ? 15.625 37.268 40.534 1.00 22.59 39 THR D C 1
ATOM 2417 O O . THR D 1 39 ? 15.749 36.127 40.069 1.00 16.20 39 THR D O 1
ATOM 2421 N N . THR D 1 40 ? 15.316 38.309 39.774 1.00 15.86 40 THR D N 1
ATOM 2422 C CA . THR D 1 40 ? 15.136 38.149 38.339 1.00 16.17 40 THR D CA 1
ATOM 2423 C C . THR D 1 40 ? 16.340 37.533 37.647 1.00 15.29 40 THR D C 1
ATOM 2424 O O . THR D 1 40 ? 16.161 36.705 36.758 1.00 15.65 40 THR D O 1
ATOM 2428 N N . VAL D 1 41 ? 17.561 37.964 38.035 1.00 17.83 41 VAL D N 1
ATOM 2429 C CA . VAL D 1 41 ? 18.805 37.377 37.519 1.00 19.60 41 VAL D CA 1
ATOM 2430 C C . VAL D 1 41 ? 18.860 35.857 37.735 1.00 17.04 41 VAL D C 1
ATOM 2431 O O . VAL D 1 41 ? 19.127 35.133 36.808 1.00 15.70 41 VAL D O 1
ATOM 2435 N N . GLN D 1 42 ? 18.606 35.385 38.956 1.00 17.69 42 GLN D N 1
ATOM 2436 C CA . GLN D 1 42 ? 18.628 33.946 39.245 1.00 19.71 42 GLN D CA 1
ATOM 2437 C C . GLN D 1 42 ? 17.544 33.178 38.448 1.00 13.59 42 GLN D C 1
ATOM 2438 O O . GLN D 1 42 ? 17.816 32.167 37.869 1.00 16.63 42 GLN D O 1
ATOM 2444 N N . TYR D 1 43 ? 16.318 33.633 38.470 1.00 14.82 43 TYR D N 1
ATOM 2445 C CA . TYR D 1 43 ? 15.234 32.913 37.712 1.00 19.84 43 TYR D CA 1
ATOM 2446 C C . TYR D 1 43 ? 15.481 32.869 36.196 1.00 15.14 43 TYR D C 1
ATOM 2447 O O . TYR D 1 43 ? 15.443 31.789 35.561 1.00 19.22 43 TYR D O 1
ATOM 2456 N N . ALA D 1 44 ? 15.888 34.011 35.631 1.00 16.04 44 ALA D N 1
ATOM 2457 C CA . ALA D 1 44 ? 16.159 34.072 34.199 1.00 15.76 44 ALA D CA 1
ATOM 2458 C C . ALA D 1 44 ? 17.373 33.255 33.832 1.00 27.69 44 ALA D C 1
ATOM 2459 O O . ALA D 1 44 ? 17.344 32.588 32.850 1.00 14.44 44 ALA D O 1
ATOM 2461 N N . GLY D 1 45 ? 18.474 33.345 34.566 1.00 15.95 45 GLY D N 1
ATOM 2462 C CA . GLY D 1 45 ? 19.644 32.596 34.161 1.00 13.21 45 GLY D CA 1
ATOM 2463 C C . GLY D 1 45 ? 19.403 31.104 34.326 1.00 12.79 45 GLY D C 1
ATOM 2464 O O . GLY D 1 45 ? 19.793 30.308 33.425 1.00 12.72 45 GLY D O 1
ATOM 2465 N N . LEU D 1 46 ? 18.894 30.708 35.505 1.00 12.69 46 LEU D N 1
ATOM 2466 C CA . LEU D 1 46 ? 18.797 29.263 35.799 1.00 12.50 46 LEU D CA 1
ATOM 2467 C C . LEU D 1 46 ? 17.733 28.604 34.864 1.00 17.34 46 LEU D C 1
ATOM 2468 O O . LEU D 1 46 ? 17.888 27.462 34.378 1.00 15.46 46 LEU D O 1
ATOM 2473 N N . MET D 1 47 ? 16.640 29.301 34.651 1.00 11.88 47 MET D N 1
ATOM 2474 C CA . MET D 1 47 ? 15.599 28.785 33.702 1.00 11.63 47 MET D CA 1
ATOM 2475 C C . MET D 1 47 ? 16.116 28.771 32.301 1.00 18.75 47 MET D C 1
ATOM 2476 O O . MET D 1 47 ? 15.844 27.838 31.566 1.00 17.91 47 MET D O 1
ATOM 2481 N N . SER D 1 48 ? 16.970 29.731 31.943 1.00 13.92 48 SER D N 1
ATOM 2482 C CA . SER D 1 48 ? 17.554 29.701 30.579 1.00 12.33 48 SER D CA 1
ATOM 2483 C C . SER D 1 48 ? 18.522 28.531 30.412 1.00 14.98 48 SER D C 1
ATOM 2484 O O . SER D 1 48 ? 18.608 27.982 29.343 1.00 16.33 48 SER D O 1
ATOM 2487 N N . GLN D 1 49 ? 19.231 28.158 31.478 1.00 12.36 49 GLN D N 1
ATOM 2488 C CA . GLN D 1 49 ? 20.059 26.957 31.437 1.00 16.12 49 GLN D CA 1
ATOM 2489 C C . GLN D 1 49 ? 19.175 25.748 31.219 1.00 12.31 49 GLN D C 1
ATOM 2490 O O . GLN D 1 49 ? 19.475 24.987 30.334 1.00 14.01 49 GLN D O 1
ATOM 2496 N N . LEU D 1 50 ? 18.100 25.605 32.015 1.00 13.36 50 LEU D N 1
ATOM 2497 C CA . LEU D 1 50 ? 17.173 24.452 31.913 1.00 11.77 50 LEU D CA 1
ATOM 2498 C C . LEU D 1 50 ? 16.557 24.384 30.490 1.00 14.99 50 LEU D C 1
ATOM 2499 O O . LEU D 1 50 ? 16.674 23.333 29.806 1.00 16.44 50 LEU D O 1
ATOM 2504 N N . ALA D 1 51 ? 16.086 25.521 29.985 1.00 11.79 51 ALA D N 1
ATOM 2505 C CA . ALA D 1 51 ? 15.506 25.543 28.621 1.00 18.65 51 ALA D CA 1
ATOM 2506 C C . ALA D 1 51 ? 16.518 25.179 27.572 1.00 14.69 51 ALA D C 1
ATOM 2507 O O . ALA D 1 51 ? 16.180 24.530 26.588 1.00 15.71 51 ALA D O 1
ATOM 2509 N N . ASP D 1 52 ? 17.751 25.650 27.727 1.00 14.43 52 ASP D N 1
ATOM 2510 C CA . ASP D 1 52 ? 18.746 25.368 26.700 1.00 16.64 52 ASP D CA 1
ATOM 2511 C C . ASP D 1 52 ? 19.058 23.861 26.734 1.00 24.03 52 ASP D C 1
ATOM 2512 O O . ASP D 1 52 ? 19.257 23.232 25.730 1.00 16.15 52 ASP D O 1
ATOM 2517 N N . LYS D 1 53 ? 19.125 23.280 27.904 1.00 13.87 53 LYS D N 1
ATOM 2518 C CA . LYS D 1 53 ? 19.298 21.806 27.962 1.00 22.89 53 LYS D CA 1
ATOM 2519 C C . LYS D 1 53 ? 18.096 21.026 27.292 1.00 13.30 53 LYS D C 1
ATOM 2520 O O . LYS D 1 53 ? 18.288 20.050 26.586 1.00 15.22 53 LYS D O 1
ATOM 2526 N N . ALA D 1 54 ? 16.866 21.395 27.661 1.00 15.44 54 ALA D N 1
ATOM 2527 C CA . ALA D 1 54 ? 15.668 20.856 27.060 1.00 20.65 54 ALA D CA 1
ATOM 2528 C C . ALA D 1 54 ? 15.704 20.957 25.519 1.00 13.54 54 ALA D C 1
ATOM 2529 O O . ALA D 1 54 ? 15.373 19.993 24.783 1.00 16.24 54 ALA D O 1
ATOM 2531 N N . ARG D 1 55 ? 16.134 22.105 25.002 1.00 13.86 55 ARG D N 1
ATOM 2532 C CA . ARG D 1 55 ? 16.180 22.295 23.560 1.00 14.95 55 ARG D CA 1
ATOM 2533 C C . ARG D 1 55 ? 17.143 21.355 22.873 1.00 15.12 55 ARG D C 1
ATOM 2534 O O . ARG D 1 55 ? 16.800 20.764 21.851 1.00 16.41 55 ARG D O 1
ATOM 2542 N N . SER D 1 56 ? 18.352 21.215 23.410 1.00 15.65 56 SER D N 1
ATOM 2543 C CA . SER D 1 56 ? 19.358 20.245 22.920 1.00 15.81 56 SER D CA 1
ATOM 2544 C C . SER D 1 56 ? 18.877 18.813 23.021 1.00 16.74 56 SER D C 1
ATOM 2545 O O . SER D 1 56 ? 19.130 18.040 22.111 1.00 23.00 56 SER D O 1
ATOM 2548 N N . VAL D 1 57 ? 18.210 18.454 24.136 1.00 15.26 57 VAL D N 1
ATOM 2549 C CA . VAL D 1 57 ? 17.735 17.075 24.325 1.00 15.49 57 VAL D CA 1
ATOM 2550 C C . VAL D 1 57 ? 16.698 16.766 23.202 1.00 18.51 57 VAL D C 1
ATOM 2551 O O . VAL D 1 57 ? 16.770 15.732 22.561 1.00 16.71 57 VAL D O 1
ATOM 2555 N N . VAL D 1 58 ? 15.727 17.671 22.972 1.00 15.62 58 VAL D N 1
ATOM 2556 C CA . VAL D 1 58 ? 14.752 17.492 21.816 1.00 16.29 58 VAL D CA 1
ATOM 2557 C C . VAL D 1 58 ? 15.420 17.280 20.437 1.00 17.40 58 VAL D C 1
ATOM 2558 O O . VAL D 1 58 ? 15.062 16.372 19.678 1.00 18.66 58 VAL D O 1
ATOM 2562 N N . ARG D 1 59 ? 16.355 18.149 20.085 1.00 20.64 59 ARG D N 1
ATOM 2563 C CA . ARG D 1 59 ? 17.107 18.014 18.845 1.00 18.74 59 ARG D CA 1
ATOM 2564 C C . ARG D 1 59 ? 17.947 16.739 18.829 1.00 19.28 59 ARG D C 1
ATOM 2565 O O . ARG D 1 59 ? 18.126 16.162 17.763 1.00 21.42 59 ARG D O 1
ATOM 2573 N N . ASP D 1 60 ? 18.432 16.299 19.996 1.00 20.11 60 ASP D N 1
ATOM 2574 C CA . ASP D 1 60 ? 19.279 15.089 20.077 1.00 25.44 60 ASP D CA 1
ATOM 2575 C C . ASP D 1 60 ? 18.428 13.866 19.722 1.00 22.91 60 ASP D C 1
ATOM 2576 O O . ASP D 1 60 ? 18.918 12.964 19.066 1.00 22.22 60 ASP D O 1
ATOM 2581 N N . LEU D 1 61 ? 17.168 13.873 20.162 1.00 19.18 61 LEU D N 1
ATOM 2582 C CA . LEU D 1 61 ? 16.226 12.792 19.964 1.00 21.37 61 LEU D CA 1
ATOM 2583 C C . LEU D 1 61 ? 15.708 12.850 18.554 1.00 25.99 61 LEU D C 1
ATOM 2584 O O . LEU D 1 61 ? 15.389 11.812 17.985 1.00 25.22 61 LEU D O 1
ATOM 2589 N N . ASP D 1 62 ? 15.654 14.050 17.956 1.00 24.78 62 ASP D N 1
ATOM 2590 C CA . ASP D 1 62 ? 15.097 14.168 16.601 1.00 30.15 62 ASP D CA 1
ATOM 2591 C C . ASP D 1 62 ? 15.415 15.519 16.013 1.00 23.89 62 ASP D C 1
ATOM 2592 O O . ASP D 1 62 ? 14.778 16.493 16.359 1.00 23.83 62 ASP D O 1
ATOM 2597 N N . PRO D 1 63 ? 16.451 15.599 15.148 1.00 25.28 63 PRO D N 1
ATOM 2598 C CA . PRO D 1 63 ? 16.891 16.887 14.629 1.00 23.19 63 PRO D CA 1
ATOM 2599 C C . PRO D 1 63 ? 15.764 17.612 13.791 1.00 29.39 63 PRO D C 1
ATOM 2600 O O . PRO D 1 63 ? 15.910 18.796 13.475 1.00 28.83 63 PRO D O 1
ATOM 2604 N N . SER D 1 64 ? 14.658 16.940 13.464 1.00 29.79 64 SER D N 1
ATOM 2605 C CA . SER D 1 64 ? 13.546 17.606 12.684 1.00 25.24 64 SER D CA 1
ATOM 2606 C C . SER D 1 64 ? 12.564 18.238 13.693 1.00 37.11 64 SER D C 1
ATOM 2607 O O . SER D 1 64 ? 11.669 18.975 13.364 1.00 28.07 64 SER D O 1
ATOM 2610 N N . ASN D 1 65 ? 12.777 17.962 14.955 1.00 23.92 65 ASN D N 1
ATOM 2611 C CA . ASN D 1 65 ? 11.841 18.452 15.972 1.00 26.91 65 ASN D CA 1
ATOM 2612 C C . ASN D 1 65 ? 12.375 19.715 16.687 1.00 26.90 65 ASN D C 1
ATOM 2613 O O . ASN D 1 65 ? 13.559 20.032 16.587 1.00 28.84 65 ASN D O 1
ATOM 2618 N N . ASP D 1 66 ? 11.491 20.477 17.347 1.00 22.35 66 ASP D N 1
ATOM 2619 C CA . ASP D 1 66 ? 11.876 21.758 17.981 1.00 24.32 66 ASP D CA 1
ATOM 2620 C C . ASP D 1 66 ? 11.031 21.940 19.253 1.00 21.61 66 ASP D C 1
ATOM 2621 O O . ASP D 1 66 ? 9.854 21.613 19.237 1.00 20.57 66 ASP D O 1
ATOM 2626 N N . MET D 1 67 ? 11.651 22.393 20.336 1.00 18.80 67 MET D N 1
ATOM 2627 C CA . MET D 1 67 ? 10.958 22.556 21.623 1.00 22.13 67 MET D CA 1
ATOM 2628 C C . MET D 1 67 ? 10.081 23.779 21.492 1.00 25.77 67 MET D C 1
ATOM 2629 O O . MET D 1 67 ? 10.490 24.797 20.911 1.00 19.80 67 MET D O 1
ATOM 2634 N N . THR D 1 68 ? 8.883 23.694 22.047 1.00 18.37 68 THR D N 1
ATOM 2635 C CA . THR D 1 68 ? 7.906 24.787 21.929 1.00 30.38 68 THR D CA 1
ATOM 2636 C C . THR D 1 68 ? 7.494 25.295 23.342 1.00 33.17 68 THR D C 1
ATOM 2637 O O . THR D 1 68 ? 7.122 26.431 23.507 1.00 24.69 68 THR D O 1
ATOM 2641 N N . PHE D 1 69 ? 7.617 24.483 24.375 1.00 21.84 69 PHE D N 1
ATOM 2642 C CA . PHE D 1 69 ? 7.121 24.881 25.701 1.00 25.01 69 PHE D CA 1
ATOM 2643 C C . PHE D 1 69 ? 7.809 24.011 26.719 1.00 19.63 69 PHE D C 1
ATOM 2644 O O . PHE D 1 69 ? 8.113 22.870 26.435 1.00 17.87 69 PHE D O 1
ATOM 2652 N N . LEU D 1 70 ? 8.089 24.564 27.903 1.00 13.28 70 LEU D N 1
ATOM 2653 C CA . LEU D 1 70 ? 8.684 23.822 29.064 1.00 15.08 70 LEU D CA 1
ATOM 2654 C C . LEU D 1 70 ? 7.892 24.174 30.358 1.00 19.85 70 LEU D C 1
ATOM 2655 O O . LEU D 1 70 ? 7.618 25.322 30.577 1.00 23.31 70 LEU D O 1
ATOM 2660 N N . ARG D 1 71 ? 7.487 23.188 31.163 1.00 12.25 71 ARG D N 1
ATOM 2661 C CA . ARG D 1 71 ? 6.852 23.465 32.507 1.00 12.27 71 ARG D CA 1
ATOM 2662 C C . ARG D 1 71 ? 7.581 22.647 33.556 1.00 20.49 71 ARG D C 1
ATOM 2663 O O . ARG D 1 71 ? 7.844 21.473 33.348 1.00 17.52 71 ARG D O 1
ATOM 2671 N N . VAL D 1 72 ? 8.010 23.273 34.640 1.00 11.96 72 VAL D N 1
ATOM 2672 C CA A VAL D 1 72 ? 8.606 22.504 35.744 0.80 12.04 72 VAL D CA 1
ATOM 2673 C CA B VAL D 1 72 ? 8.632 22.546 35.742 0.20 12.03 72 VAL D CA 1
ATOM 2674 C C . VAL D 1 72 ? 7.753 22.760 36.958 1.00 19.90 72 VAL D C 1
ATOM 2675 O O . VAL D 1 72 ? 7.532 23.939 37.387 1.00 15.43 72 VAL D O 1
ATOM 2682 N N . ARG D 1 73 ? 7.221 21.660 37.476 1.00 14.47 73 ARG D N 1
ATOM 2683 C CA . ARG D 1 73 ? 6.377 21.725 38.703 1.00 14.74 73 ARG D CA 1
ATOM 2684 C C . ARG D 1 73 ? 7.222 21.319 39.859 1.00 16.93 73 ARG D C 1
ATOM 2685 O O . ARG D 1 73 ? 8.092 20.431 39.755 1.00 16.99 73 ARG D O 1
ATOM 2693 N N . SER D 1 74 ? 7.060 22.019 40.983 1.00 16.32 74 SER D N 1
ATOM 2694 C CA . SER D 1 74 ? 7.816 21.707 42.146 1.00 15.29 74 SER D CA 1
ATOM 2695 C C . SER D 1 74 ? 6.807 21.661 43.269 1.00 25.21 74 SER D C 1
ATOM 2696 O O . SER D 1 74 ? 5.672 22.020 43.106 1.00 16.75 74 SER D O 1
ATOM 2699 N N . LYS D 1 75 ? 7.232 21.273 44.429 1.00 21.55 75 LYS D N 1
ATOM 2700 C CA . LYS D 1 75 ? 6.304 21.332 45.597 1.00 21.41 75 LYS D CA 1
ATOM 2701 C C . LYS D 1 75 ? 5.804 22.737 45.884 1.00 39.59 75 LYS D C 1
ATOM 2702 O O . LYS D 1 75 ? 4.643 22.877 46.201 1.00 27.27 75 LYS D O 1
ATOM 2708 N N . LYS D 1 76 ? 6.646 23.779 45.724 1.00 19.85 76 LYS D N 1
ATOM 2709 C CA . LYS D 1 76 ? 6.179 25.158 45.989 1.00 26.02 76 LYS D CA 1
ATOM 2710 C C . LYS D 1 76 ? 5.424 25.901 44.886 1.00 42.73 76 LYS D C 1
ATOM 2711 O O . LYS D 1 76 ? 4.539 26.695 45.181 1.00 30.42 76 LYS D O 1
ATOM 2717 N N . HIS D 1 77 ? 5.754 25.646 43.624 1.00 31.23 77 HIS D N 1
ATOM 2718 C CA . HIS D 1 77 ? 5.121 26.345 42.538 1.00 16.13 77 HIS D CA 1
ATOM 2719 C C . HIS D 1 77 ? 5.302 25.614 41.211 1.00 16.94 77 HIS D C 1
ATOM 2720 O O . HIS D 1 77 ? 5.735 24.468 41.162 1.00 20.25 77 HIS D O 1
ATOM 2727 N N . GLU D 1 78 ? 4.892 26.267 40.139 1.00 18.44 78 GLU D N 1
ATOM 2728 C CA . GLU D 1 78 ? 5.193 25.780 38.792 1.00 13.58 78 GLU D CA 1
ATOM 2729 C C . GLU D 1 78 ? 5.796 26.942 38.038 1.00 20.83 78 GLU D C 1
ATOM 2730 O O . GLU D 1 78 ? 5.395 28.098 38.240 1.00 18.17 78 GLU D O 1
ATOM 2736 N N . ILE D 1 79 ? 6.752 26.650 37.152 1.00 17.49 79 ILE D N 1
ATOM 2737 C CA . ILE D 1 79 ? 7.376 27.674 36.310 1.00 12.47 79 ILE D CA 1
ATOM 2738 C C . ILE D 1 79 ? 7.276 27.219 34.844 1.00 19.69 79 ILE D C 1
ATOM 2739 O O . ILE D 1 79 ? 7.568 26.045 34.525 1.00 15.36 79 ILE D O 1
ATOM 2744 N N . MET D 1 80 ? 6.786 28.115 33.978 1.00 14.69 80 MET D N 1
ATOM 2745 C CA . MET D 1 80 ? 6.617 27.807 32.532 1.00 20.17 80 MET D CA 1
ATOM 2746 C C . MET D 1 80 ? 7.635 28.663 31.829 1.00 18.91 80 MET D C 1
ATOM 2747 O O . MET D 1 80 ? 7.837 29.789 32.258 1.00 18.13 80 MET D O 1
ATOM 2752 N N . VAL D 1 81 ? 8.243 28.147 30.752 1.00 15.67 81 VAL D N 1
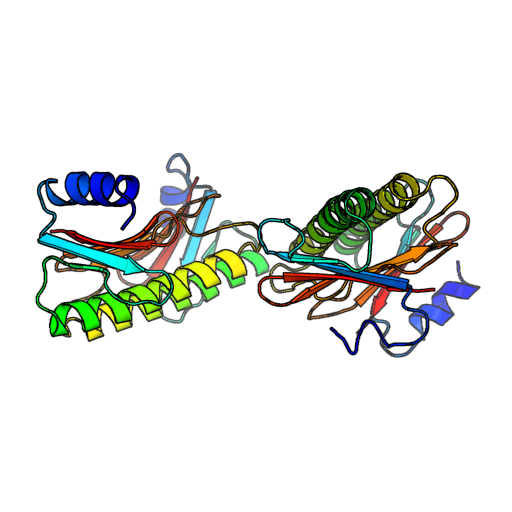ATOM 2753 C CA . VAL D 1 81 ? 9.141 28.897 29.866 1.00 18.58 81 VAL D CA 1
ATOM 2754 C C . VAL D 1 81 ? 8.545 28.705 28.474 1.00 28.71 81 VAL D C 1
ATOM 2755 O O . VAL D 1 81 ? 8.373 27.578 27.990 1.00 22.74 81 VAL D O 1
ATOM 2759 N N . ALA D 1 82 ? 8.159 29.814 27.852 1.00 22.57 82 ALA D N 1
ATOM 2760 C CA . ALA D 1 82 ? 7.328 29.740 26.639 1.00 26.56 82 ALA D CA 1
ATOM 2761 C C . ALA D 1 82 ? 8.131 30.536 25.635 1.00 56.46 82 ALA D C 1
ATOM 2762 O O . ALA D 1 82 ? 8.066 31.750 25.691 1.00 37.75 82 ALA D O 1
ATOM 2764 N N . PRO D 1 83 ? 8.975 29.844 24.806 1.00 73.28 83 PRO D N 1
ATOM 2765 C CA . PRO D 1 83 ? 9.797 30.475 23.786 1.00 81.39 83 PRO D CA 1
ATOM 2766 C C . PRO D 1 83 ? 8.865 31.024 22.755 1.00 70.19 83 PRO D C 1
ATOM 2767 O O . PRO D 1 83 ? 8.522 30.312 21.836 1.00 45.56 83 PRO D O 1
ATOM 2771 N N . ASP D 1 84 ? 8.447 32.271 22.953 1.00 50.80 84 ASP D N 1
ATOM 2772 C CA . ASP D 1 84 ? 7.439 32.944 22.135 1.00 84.16 84 ASP D CA 1
ATOM 2773 C C . ASP D 1 84 ? 8.015 34.012 21.172 1.00 97.67 84 ASP D C 1
ATOM 2774 O O . ASP D 1 84 ? 8.419 35.110 21.578 1.00 88.12 84 ASP D O 1
ATOM 2779 N N . LYS D 1 85 ? 8.043 33.663 19.885 1.00 97.08 85 LYS D N 1
ATOM 2780 C CA . LYS D 1 85 ? 8.443 34.581 18.814 1.00 82.13 85 LYS D CA 1
ATOM 2781 C C . LYS D 1 85 ? 9.861 35.134 19.117 1.00 80.71 85 LYS D C 1
ATOM 2782 O O . LYS D 1 85 ? 10.792 34.334 19.204 1.00 54.87 85 LYS D O 1
ATOM 2788 N N . ASP D 1 86 ? 10.050 36.447 19.303 1.00 38.40 86 ASP D N 1
ATOM 2789 C CA . ASP D 1 86 ? 11.401 36.953 19.692 1.00 71.54 86 ASP D CA 1
ATOM 2790 C C . ASP D 1 86 ? 11.851 36.744 21.160 1.00 39.82 86 ASP D C 1
ATOM 2791 O O . ASP D 1 86 ? 12.998 36.379 21.416 1.00 56.95 86 ASP D O 1
ATOM 2796 N N . PHE D 1 87 ? 10.909 36.962 22.086 1.00 35.69 87 PHE D N 1
ATOM 2797 C CA . PHE D 1 87 ? 11.163 36.936 23.519 1.00 27.27 87 PHE D CA 1
ATOM 2798 C C . PHE D 1 87 ? 10.775 35.624 24.188 1.00 54.88 87 PHE D C 1
ATOM 2799 O O . PHE D 1 87 ? 10.012 34.848 23.626 1.00 30.76 87 PHE D O 1
ATOM 2807 N N . ILE D 1 88 ? 11.285 35.391 25.397 1.00 32.86 88 ILE D N 1
ATOM 2808 C CA . ILE D 1 88 ? 10.986 34.177 26.172 1.00 26.68 88 ILE D CA 1
ATOM 2809 C C . ILE D 1 88 ? 10.294 34.685 27.423 1.00 22.18 88 ILE D C 1
ATOM 2810 O O . ILE D 1 88 ? 10.770 35.622 28.025 1.00 28.64 88 ILE D O 1
ATOM 2815 N N . LEU D 1 89 ? 9.141 34.114 27.757 1.00 20.20 89 LEU D N 1
ATOM 2816 C CA . LEU D 1 89 ? 8.373 34.440 28.913 1.00 30.61 89 LEU D CA 1
ATOM 2817 C C . LEU D 1 89 ? 8.711 33.343 29.889 1.00 14.41 89 LEU D C 1
ATOM 2818 O O . LEU D 1 89 ? 8.793 32.186 29.452 1.00 19.61 89 LEU D O 1
ATOM 2823 N N . ILE D 1 90 ? 9.001 33.729 31.135 1.00 14.59 90 ILE D N 1
ATOM 2824 C CA . ILE D 1 90 ? 9.130 32.844 32.254 1.00 16.89 90 ILE D CA 1
ATOM 2825 C C . ILE D 1 90 ? 8.018 33.305 33.139 1.00 27.26 90 ILE D C 1
ATOM 2826 O O . ILE D 1 90 ? 7.946 34.486 33.451 1.00 21.10 90 ILE D O 1
ATOM 2831 N N . VAL D 1 91 ? 7.137 32.376 33.534 1.00 18.64 91 VAL D N 1
ATOM 2832 C CA . VAL D 1 91 ? 5.978 32.718 34.374 1.00 14.29 91 VAL D CA 1
ATOM 2833 C C . VAL D 1 91 ? 6.004 31.789 35.581 1.00 21.70 91 VAL D C 1
ATOM 2834 O O . VAL D 1 91 ? 6.003 30.538 35.420 1.00 22.22 91 VAL D O 1
ATOM 2838 N N . ILE D 1 92 ? 6.037 32.399 36.773 1.00 20.07 92 ILE D N 1
ATOM 2839 C CA . ILE D 1 92 ? 5.952 31.678 38.022 1.00 14.35 92 ILE D CA 1
ATOM 2840 C C . ILE D 1 92 ? 4.525 31.721 38.535 1.00 14.92 92 ILE D C 1
ATOM 2841 O O . ILE D 1 92 ? 3.929 32.787 38.551 1.00 17.51 92 ILE D O 1
ATOM 2846 N N . GLN D 1 93 ? 3.986 30.552 38.867 1.00 17.04 93 GLN D N 1
ATOM 2847 C CA . GLN D 1 93 ? 2.573 30.395 39.197 1.00 16.06 93 GLN D CA 1
ATOM 2848 C C . GLN D 1 93 ? 2.385 29.383 40.323 1.00 15.96 93 GLN D C 1
ATOM 2849 O O . GLN D 1 93 ? 3.182 28.426 40.464 1.00 24.83 93 GLN D O 1
ATOM 2855 N N . ASN D 1 94 ? 1.331 29.585 41.101 1.00 21.44 94 ASN D N 1
ATOM 2856 C CA . ASN D 1 94 ? 1.077 28.751 42.306 1.00 40.48 94 ASN D CA 1
ATOM 2857 C C . ASN D 1 94 ? 0.631 27.325 42.032 1.00 41.70 94 ASN D C 1
ATOM 2858 O O . ASN D 1 94 ? 0.237 26.980 40.905 1.00 40.29 94 ASN D O 1
#

Solvent-accessible surface area: 19223 Å² total; per-residue (Å²): 64,128,176,45,63,91,89,194,34,28,88,2,3,0,16,2,34,120,141,42,96,48,69,104,48,80,50,91,114,114,46,2,88,73,26,4,38,26,1,38,92,0,11,73,56,0,79,50,1,1,34,80,28,34,36,39,1,37,15,57,52,0,74,2,88,8,154,102,26,11,1,23,1,18,61,72,167,77,71,35,28,0,10,8,51,113,85,33,136,113,1,50,74,42,2,94,154,49,52,96,127,196,32,27,91,3,2,0,0,1,37,114,136,40,91,44,58,90,45,79,49,90,112,108,48,2,86,75,36,4,32,30,2,36,84,1,5,100,52,0,72,48,0,5,105,63,20,28,30,58,1,40,3,44,20,0,61,5,89,7,155,110,31,13,3,41,0,13,41,33,133,87,21,32,8,0,3,13,43,128,57,124,138,54,20,154,149,23,59,86,114,198,33,23,89,3,2,0,6,0,40,114,158,39,104,44,66,114,49,74,59,97,117,112,41,2,87,74,24,4,37,27,1,36,97,0,14,75,60,0,128,49,1,1,119,76,20,38,107,70,1,64,16,62,46,0,34,2,114,8,135,110,32,16,1,36,0,15,70,47,182,92,43,38,16,0,2,9,40,126,61,109,98,52,16,126,170,37,61,91,116,194,44,17,87,0,0,0,2,3,33,128,140,42,99,44,56,97,40,58,50,97,113,91,37,3,76,45,33,4,36,24,2,44,92,0,11,85,56,0,125,53,1,4,117,86,22,33,109,74,1,57,14,40,37,0,40,3,83,6,145,110,32,14,2,36,0,18,44,52,207,108,67,44,17,1,1,8,34,137

Secondary structure (DSSP, 8-state):
-HHHHTSTTEEEEEEEETTS-EEEESS-HHHHHHHHHHHHHHHHHHHHHHHHH-TT--EEEEEEEESS-EEEEEEETTEEEEEEE-/--HHHHHHHHHHHTSTTEEEEEEEETTS-EEEESS-HHHHHHHHHHHHHHHHHHHHHHHHH-TT--EEEEEEEESS-EEEEEEETTEEEEEEE-/-HHHHHHHHTSTTEEEEEEEETTS-EEEESS-HHHHHHHHHHHHHHHHHHHHHHHHH-TT--EEEEEEEESS-EEEEEEETTEEEEEEE-/-HHHHHHHHTSTTEEEEEEE-TTS-EEEESS-HHHHHHHHHHHHHHHHHHHHHHHHH-TT--EEEEEEEESS-EEEEEEETTEEEEEEE-

Sequence (360 aa):
LKRIQSHHKGVVGTIVVNNEGIPVKSTLDNTTTVQYAGLMSQLADKARSVVRDLDPSNDMTFFLRVRSKKHEIMMVAPDKDFILIVIQNMSQEVEETLKRIQSHKGVVGTIVVNNEGIPVKSTLDNTTTVQYAGLMSQLADKARSVVRDLDPSNDMTFFLRVRSKKHEIMVAPDKDFILIVIQNNVEETLKRIQSHKGVVGTTIVVNNNEGIPVKSTLDNTTTVQYAGLMSQLADKARSVVRDLDPSNDMTFLRVRRSKKHEIMVAPDKDFILIVIQNVEETLKRIQSHKGVVGTIVVNNEGIPVKSTLDNTTTVQYAGLMSQLADKARSVVRDLDPSNDMTFLRVVRSKKHEIMVAPDKDFILIVIQN

Organism: Drosophila melanogaster (NCBI:txid7227)

Radius of gyration: 24.77 Å; Cα contacts (8 Å, |Δi|>4): 704; chains: 4;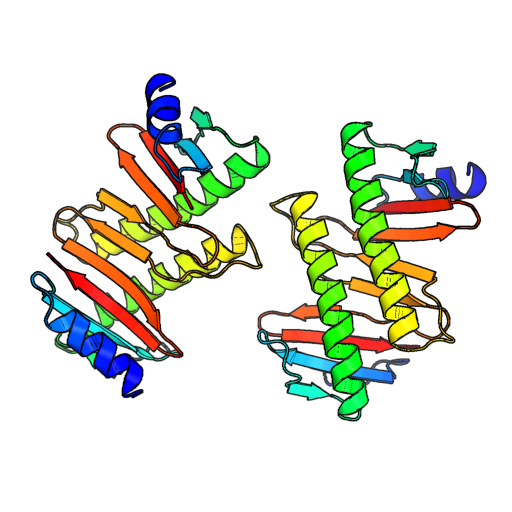 bounding box: 48×56×70 Å

Nearest PDB structures (foldseek):
  3l7h-assembly1_A  TM=1.012E+00  e=1.030E-15  Drosophila melanogaster
  3l9k-assembly5_A  TM=9.676E-01  e=1.368E-13  Drosophila melanogaster
  8j07-assembly1_q5  TM=9.650E-01  e=2.178E-12  Homo sapiens
  2hz5-assembly2_B  TM=9.289E-01  e=3.658E-10  Homo sapiens
  2e8j-assembly1_A  TM=8.982E-01  e=4.630E-10  Homo sapiens

Foldseek 3Di:
DVVLCVDAQWDWKWKAFLVLHTPDIPDDDVVNSVCSVVVVVVQVVVQVVQCVVPVVGGDAKDWDDDPPWIWIWGDDDRIIMIITGD/DDVVVVVVVVVLCPDPFWDWKWKAFLVLHTDDIPDDPVVCSVCSVVVVVVVVVVQVVQCVVPVPDGDAKDWDDDPPWIWIWGDDPRMIMIITGD/DVPVPVVQCVDPFWDWKWKAFLVQHTDDIPDDPVVNSVCSVVVVVVVVVVQVVQCVVPVVGGDAKDWDQDPPWIWIWGDDVRIIMIITGD/DVVVQVVVCPDPQWDWKWKAFPVQHTPDIPDDDVVNVVQSVVVVVVVVVVQVVQCVVPVVDGDAKDWDQDPVWIWIWGCPDGIIMIITGD

InterPro domains:
  IPR004942 Roadblock/LAMTOR2 domain [PF03259] (5-94)
  IPR004942 Roadblock/LAMTOR2 domain [SM00960] (5-93)
  IPR016561 Dynein light chain roadblock-type 1/2 [PIRSF009998] (1-96)

GO terms:
  GO:0045505 dynein intermediate chain binding (F, IDA)
  GO:0007018 microtubule-based movement (P, IDA)
  GO:0048813 dendrite morphogenesis (P, TAS)
  GO:0005858 axonemal dynein complex (C, IMP)
  GO:0005868 cytoplasmic dynein complex (C, IMP)
  GO:0016319 mushroom body development (P, IMP)
  GO:0048813 dendrite morphogenesis (P, IMP)

CATH classification: 3.30.450.30